Protein AF-A0A7J6P5V3-F1 (afdb_monomer_lite)

Sequence (294 aa):
WVYISGSGLFELHPIACLTYLDVNDGTLPSDLVMTPEEAAECFVALKAVMFDKRKPRSEKDQDIIHSLLDNLEPKIFFKFVRGCISKRQFRWYEKELRAALSTMLKDGVCDADDFNELVAILRNPSARGNPVEENKKWKKVTGEEDVLSTEASSNDEEEEASSSDEKNVDHLAPHLSELGREATYLRPARTVQLIRELEHLHLLPTLIFNFDRHDIMAMVKRCTQYLAKQQYAKYHGSEERDHRTKMENKRRMEVYKKKVEQVKVMEKMKANDEDFDQTVLDEMVPKPIPVEEE

Organism: Perkinsus olseni (NCBI:txid32597)

Structure (mmCIF, N/CA/C/O backbone):
data_AF-A0A7J6P5V3-F1
#
_entry.id   AF-A0A7J6P5V3-F1
#
loop_
_atom_site.group_PDB
_atom_site.id
_atom_site.type_symbol
_atom_site.label_atom_id
_atom_site.label_alt_id
_atom_site.label_comp_id
_atom_site.label_asym_id
_atom_site.label_entity_id
_atom_site.label_seq_id
_atom_site.pdbx_PDB_ins_code
_atom_site.Cartn_x
_atom_site.Cartn_y
_atom_site.Cartn_z
_atom_site.occupancy
_atom_site.B_iso_or_equiv
_atom_site.auth_seq_id
_atom_site.auth_comp_id
_atom_site.auth_asym_id
_atom_site.auth_atom_id
_atom_site.pdbx_PDB_model_num
ATOM 1 N N . TRP A 1 1 ? 5.226 1.235 0.555 1.00 45.59 1 TRP A N 1
ATOM 2 C CA . TRP A 1 1 ? 5.506 0.018 -0.251 1.00 45.59 1 TRP A CA 1
ATOM 3 C C . TRP A 1 1 ? 4.729 0.129 -1.554 1.00 45.59 1 TRP A C 1
ATOM 5 O O . TRP A 1 1 ? 3.831 0.956 -1.600 1.00 45.59 1 TRP A O 1
ATOM 15 N N . VAL A 1 2 ? 5.045 -0.622 -2.614 1.00 44.66 2 VAL A N 1
ATOM 16 C CA . VAL A 1 2 ? 4.337 -0.465 -3.902 1.00 44.66 2 VAL A CA 1
ATOM 17 C C . VAL A 1 2 ? 4.014 -1.824 -4.511 1.00 44.66 2 VAL A C 1
ATOM 19 O O . VAL A 1 2 ? 4.862 -2.716 -4.500 1.00 44.66 2 VAL A O 1
ATOM 22 N N . TYR A 1 3 ? 2.795 -1.985 -5.023 1.00 52.84 3 TYR A N 1
ATOM 23 C CA . TYR A 1 3 ? 2.338 -3.197 -5.698 1.00 52.84 3 TYR A CA 1
ATOM 24 C C . TYR A 1 3 ? 1.946 -2.895 -7.149 1.00 52.84 3 TYR A C 1
ATOM 26 O O . TYR A 1 3 ? 1.575 -1.773 -7.493 1.00 52.84 3 TYR A O 1
ATOM 34 N N . ILE A 1 4 ? 2.068 -3.901 -8.015 1.00 47.00 4 ILE A N 1
ATOM 35 C CA . ILE A 1 4 ? 1.762 -3.779 -9.442 1.00 47.00 4 ILE A CA 1
ATOM 36 C C . ILE A 1 4 ? 0.349 -4.309 -9.676 1.00 47.00 4 ILE A C 1
ATOM 38 O O . ILE A 1 4 ? 0.070 -5.472 -9.384 1.00 47.00 4 ILE A O 1
ATOM 42 N N . SER A 1 5 ? -0.522 -3.472 -10.241 1.00 42.25 5 SER A N 1
ATOM 43 C CA . SER A 1 5 ? -1.840 -3.881 -10.735 1.00 42.25 5 SER A CA 1
ATOM 44 C C . SER A 1 5 ? -2.006 -3.397 -12.172 1.00 42.25 5 SER A C 1
ATOM 46 O O . SER A 1 5 ? -2.035 -2.195 -12.438 1.00 42.25 5 SER A O 1
ATOM 48 N N . GLY A 1 6 ? -2.051 -4.333 -13.123 1.00 56.22 6 GLY A N 1
ATOM 49 C CA . GLY A 1 6 ? -2.037 -4.012 -14.552 1.00 56.22 6 GLY A CA 1
ATOM 50 C C . GLY A 1 6 ? -0.779 -3.236 -14.955 1.00 56.22 6 GLY A C 1
ATOM 51 O O . GLY A 1 6 ? 0.332 -3.756 -14.859 1.00 56.22 6 GLY A O 1
ATOM 52 N N . SER A 1 7 ? -0.961 -2.002 -15.427 1.00 38.09 7 SER A N 1
ATOM 53 C CA . SER A 1 7 ? 0.115 -1.081 -15.819 1.00 38.09 7 SER A CA 1
ATOM 54 C C . SER A 1 7 ? 0.463 -0.028 -14.759 1.00 38.09 7 SER A C 1
ATOM 56 O O . SER A 1 7 ? 1.335 0.796 -15.014 1.00 38.09 7 SER A O 1
ATOM 58 N N . GLY A 1 8 ? -0.222 -0.014 -13.610 1.00 42.59 8 GLY A N 1
ATOM 59 C CA . GLY A 1 8 ? -0.015 0.971 -12.548 1.00 42.59 8 GLY A CA 1
ATOM 60 C C . GLY A 1 8 ? 0.880 0.457 -11.421 1.00 42.59 8 GLY A C 1
ATOM 61 O O . GLY A 1 8 ? 0.741 -0.687 -10.973 1.00 42.59 8 GLY A O 1
ATOM 62 N N . LEU A 1 9 ? 1.772 1.329 -10.947 1.00 49.53 9 LEU A N 1
ATOM 63 C CA . LEU A 1 9 ? 2.451 1.199 -9.659 1.00 49.53 9 LEU A CA 1
ATOM 64 C C . LEU A 1 9 ? 1.556 1.867 -8.606 1.00 49.53 9 LEU A C 1
ATOM 66 O O . LEU A 1 9 ? 1.304 3.065 -8.702 1.00 49.53 9 LEU A O 1
ATOM 70 N N . PHE A 1 10 ? 1.062 1.111 -7.627 1.00 60.56 10 PHE A N 1
ATOM 71 C CA . PHE A 1 10 ? 0.144 1.623 -6.606 1.00 60.56 10 PHE A CA 1
ATOM 72 C C . PHE A 1 10 ? 0.722 1.476 -5.208 1.00 60.56 10 PHE A C 1
ATOM 74 O O . PHE A 1 10 ? 1.244 0.418 -4.849 1.00 60.56 10 PHE A O 1
ATOM 81 N N . GLU A 1 11 ? 0.610 2.528 -4.400 1.00 64.62 11 GLU A N 1
ATOM 82 C CA . GLU A 1 11 ? 1.084 2.505 -3.022 1.00 64.62 11 GLU A CA 1
ATOM 83 C C . GLU A 1 11 ? 0.304 1.470 -2.203 1.00 64.62 11 GLU A C 1
ATOM 85 O O . GLU A 1 11 ? -0.922 1.523 -2.049 1.00 64.62 11 GLU A O 1
ATOM 90 N N . LEU A 1 12 ? 1.055 0.477 -1.726 1.00 72.19 12 LEU A N 1
ATOM 91 C CA . LEU A 1 12 ? 0.571 -0.633 -0.930 1.00 72.19 12 LEU A CA 1
ATOM 92 C C . LEU A 1 12 ? 0.531 -0.195 0.532 1.00 72.19 12 LEU A C 1
ATOM 94 O O . LEU A 1 12 ? 1.576 -0.096 1.182 1.00 72.19 12 LEU A O 1
ATOM 98 N N . HIS A 1 13 ? -0.685 0.035 1.019 1.00 83.94 13 HIS A N 1
ATOM 99 C CA . HIS A 1 13 ? -0.962 0.359 2.410 1.00 83.94 13 HIS A CA 1
ATOM 100 C C . HIS A 1 13 ? -0.428 -0.752 3.348 1.00 83.94 13 HIS A C 1
ATOM 102 O O . HIS A 1 13 ? -0.702 -1.925 3.079 1.00 83.94 13 HIS A O 1
ATOM 108 N N . PRO A 1 14 ? 0.262 -0.449 4.468 1.00 86.75 14 PRO A N 1
ATOM 109 C CA . PRO A 1 14 ? 0.922 -1.457 5.308 1.00 86.75 14 PRO A CA 1
ATOM 110 C C . PRO A 1 14 ? 0.008 -2.592 5.797 1.00 86.75 14 PRO A C 1
ATOM 112 O O . PRO A 1 14 ? 0.399 -3.756 5.782 1.00 86.75 14 PRO A O 1
ATOM 115 N N . ILE A 1 15 ? -1.240 -2.279 6.165 1.00 87.69 15 ILE A N 1
ATOM 116 C CA . ILE A 1 15 ? -2.238 -3.283 6.593 1.00 87.69 15 ILE A CA 1
ATOM 117 C C . ILE A 1 15 ? -2.643 -4.226 5.447 1.00 87.69 15 ILE A C 1
ATOM 119 O O . ILE A 1 15 ? -2.933 -5.394 5.687 1.00 87.69 15 ILE A O 1
ATOM 123 N N . ALA A 1 16 ? -2.598 -3.774 4.189 1.00 86.31 16 ALA A N 1
ATOM 124 C CA . ALA A 1 16 ? -2.960 -4.595 3.033 1.00 86.31 16 ALA A CA 1
ATOM 125 C C . ALA A 1 16 ? -1.937 -5.704 2.708 1.00 86.31 16 ALA A C 1
ATOM 127 O O . ALA A 1 16 ? -2.193 -6.527 1.820 1.00 86.31 16 ALA A O 1
ATOM 128 N N . CYS A 1 17 ? -0.798 -5.725 3.408 1.00 85.00 17 CYS A N 1
ATOM 129 C CA . CYS A 1 17 ? 0.198 -6.797 3.384 1.00 85.00 17 CYS A CA 1
ATOM 130 C C . CYS A 1 17 ? -0.160 -7.986 4.295 1.00 85.00 17 CYS A C 1
ATOM 132 O O . CYS A 1 17 ? 0.437 -9.048 4.144 1.00 85.00 17 CYS A O 1
ATOM 134 N N . LEU A 1 18 ? -1.081 -7.805 5.246 1.00 87.44 18 LEU A N 1
ATOM 135 C CA . LEU A 1 18 ? -1.421 -8.794 6.272 1.00 87.44 18 LEU A CA 1
ATOM 136 C C . LEU A 1 18 ? -2.548 -9.719 5.790 1.00 87.44 18 LEU A C 1
ATOM 138 O O . LEU A 1 18 ? -3.397 -9.305 4.995 1.00 87.44 18 LEU A O 1
ATOM 142 N N . THR A 1 19 ? -2.591 -10.957 6.287 1.00 87.75 19 THR A N 1
ATOM 143 C CA . THR A 1 19 ? -3.743 -11.855 6.107 1.00 87.75 19 THR A CA 1
ATOM 144 C C . THR A 1 19 ? -4.477 -12.040 7.431 1.00 87.75 19 THR A C 1
ATOM 146 O O . THR A 1 19 ? -3.872 -11.937 8.494 1.00 87.75 19 THR A O 1
ATOM 149 N N . TYR A 1 20 ? -5.779 -12.342 7.385 1.00 88.88 20 TYR A N 1
ATOM 150 C CA . TYR A 1 20 ? -6.579 -12.547 8.601 1.00 88.88 20 TYR A CA 1
ATOM 151 C C . TYR A 1 20 ? -5.999 -13.636 9.522 1.00 88.88 20 TYR A C 1
ATOM 153 O O . TYR A 1 20 ? -6.037 -13.501 10.740 1.00 88.88 20 TYR A O 1
ATOM 161 N N . LEU A 1 21 ? -5.410 -14.692 8.948 1.00 86.50 21 LEU A N 1
ATOM 162 C CA . LEU A 1 21 ? -4.795 -15.786 9.709 1.00 86.50 21 LEU A CA 1
ATOM 163 C C . LEU A 1 21 ? -3.569 -15.346 10.521 1.00 86.50 21 LEU A C 1
ATOM 165 O O . LEU A 1 21 ? -3.260 -15.995 11.515 1.00 86.50 21 LEU A O 1
ATOM 169 N N . ASP A 1 22 ? -2.897 -14.266 10.115 1.00 83.69 22 ASP A N 1
ATOM 170 C CA . ASP A 1 22 ? -1.707 -13.742 10.794 1.00 83.69 22 ASP A CA 1
ATOM 171 C C . ASP A 1 22 ? -2.053 -12.774 11.941 1.00 83.69 22 ASP A C 1
ATOM 173 O O . ASP A 1 22 ? -1.162 -12.406 12.700 1.00 83.69 22 ASP A O 1
ATOM 177 N N . VAL A 1 23 ? -3.312 -12.315 12.034 1.00 87.94 23 VAL A N 1
ATOM 178 C CA . VAL A 1 23 ? -3.733 -11.221 12.938 1.00 87.94 23 VAL A CA 1
ATOM 179 C C . VAL A 1 23 ? -4.991 -11.520 13.764 1.00 87.94 23 VAL A C 1
ATOM 181 O O . VAL A 1 23 ? -5.411 -10.685 14.567 1.00 87.94 23 VAL A O 1
ATOM 184 N N . ASN A 1 24 ? -5.625 -12.684 13.582 1.00 87.00 24 ASN A N 1
ATOM 185 C CA . ASN A 1 24 ? -6.877 -13.047 14.263 1.00 87.00 24 ASN A CA 1
ATOM 186 C C . ASN A 1 24 ? -6.740 -13.228 15.787 1.00 87.00 24 ASN A C 1
ATOM 188 O O . ASN A 1 24 ? -7.732 -13.137 16.504 1.00 87.00 24 ASN A O 1
ATOM 192 N N . ASP A 1 25 ? -5.526 -13.427 16.302 1.00 86.25 25 ASP A N 1
ATOM 193 C CA . ASP A 1 25 ? -5.231 -13.428 17.739 1.00 86.25 25 ASP A CA 1
ATOM 194 C C . ASP A 1 25 ? -5.123 -12.005 18.336 1.00 86.25 25 ASP A C 1
ATOM 196 O O . ASP A 1 25 ? -4.923 -11.828 19.544 1.00 86.25 25 ASP A O 1
ATOM 200 N N . GLY A 1 26 ? -5.277 -10.983 17.487 1.00 81.44 26 GLY A N 1
ATOM 201 C CA . GLY A 1 26 ? -5.124 -9.569 17.805 1.00 81.44 26 GLY A CA 1
ATOM 202 C C . GLY A 1 26 ? -3.680 -9.075 17.766 1.00 81.44 26 GLY A C 1
ATOM 203 O O . GLY A 1 26 ? -3.445 -7.900 18.062 1.00 81.44 26 GLY A O 1
ATOM 204 N N . THR A 1 27 ? -2.694 -9.910 17.429 1.00 85.88 27 THR A N 1
ATOM 205 C CA . THR A 1 27 ? -1.301 -9.468 17.331 1.00 85.88 27 THR A CA 1
ATOM 206 C C . THR A 1 27 ? -1.046 -8.798 15.981 1.00 85.88 27 THR A C 1
ATOM 208 O O . THR A 1 27 ? -1.135 -9.395 14.915 1.00 85.88 27 THR A O 1
ATOM 211 N N . LEU A 1 28 ? -0.740 -7.499 16.021 1.00 87.25 28 LEU A N 1
ATOM 212 C CA . LEU A 1 28 ? -0.254 -6.760 14.856 1.00 87.25 28 LEU A CA 1
ATOM 213 C C . LEU A 1 28 ? 1.280 -6.683 14.910 1.00 87.25 28 LEU A C 1
ATOM 215 O O . LEU A 1 28 ? 1.830 -6.529 16.009 1.00 87.25 28 LEU A O 1
ATOM 219 N N . PRO A 1 29 ? 1.989 -6.737 13.764 1.00 85.06 29 PRO A N 1
ATOM 220 C CA . PRO A 1 29 ? 3.446 -6.650 13.745 1.00 85.06 29 PRO A CA 1
ATOM 221 C C . PRO A 1 29 ? 3.960 -5.374 14.426 1.00 85.06 29 PRO A C 1
ATOM 223 O O . PRO A 1 29 ? 3.418 -4.280 14.246 1.00 85.06 29 PRO A O 1
ATOM 226 N N . SER A 1 30 ? 5.012 -5.496 15.236 1.00 79.56 30 SER A N 1
ATOM 227 C CA . SER A 1 30 ? 5.546 -4.372 16.022 1.00 79.56 30 SER A CA 1
ATOM 228 C C . SER A 1 30 ? 6.209 -3.295 15.155 1.00 79.56 30 SER A C 1
ATOM 230 O O . SER A 1 30 ? 6.241 -2.123 15.539 1.00 79.56 30 SER A O 1
ATOM 232 N N . ASP A 1 31 ? 6.679 -3.693 13.975 1.00 81.31 31 ASP A N 1
ATOM 233 C CA . ASP A 1 31 ? 7.229 -2.891 12.886 1.00 81.31 31 ASP A CA 1
ATOM 234 C C . ASP A 1 31 ? 6.162 -2.341 11.919 1.00 81.31 31 ASP A C 1
ATOM 236 O O . ASP A 1 31 ? 6.503 -1.561 11.027 1.00 81.31 31 ASP A O 1
ATOM 240 N N . LEU A 1 32 ? 4.875 -2.665 12.118 1.00 85.75 32 LEU A N 1
ATOM 241 C CA . LEU A 1 32 ? 3.766 -2.050 11.386 1.00 85.75 32 LEU A CA 1
ATOM 242 C C . LEU A 1 32 ? 3.666 -0.564 11.755 1.00 85.75 32 LEU A C 1
ATOM 244 O O . LEU A 1 32 ? 3.080 -0.196 12.778 1.00 85.75 32 LEU A O 1
ATOM 248 N N . VAL A 1 33 ? 4.248 0.275 10.903 1.00 85.62 33 VAL A N 1
ATOM 249 C CA . VAL A 1 33 ? 4.286 1.732 11.025 1.00 85.62 33 VAL A CA 1
ATOM 250 C C . VAL A 1 33 ? 3.597 2.349 9.813 1.00 85.62 33 VAL A C 1
ATOM 252 O O . VAL A 1 33 ? 3.873 1.957 8.683 1.00 85.62 33 VAL A O 1
ATOM 255 N N . MET A 1 34 ? 2.735 3.330 10.063 1.00 87.44 34 MET A N 1
ATOM 256 C CA . MET A 1 34 ? 1.967 4.064 9.060 1.00 87.44 34 MET A CA 1
ATOM 257 C C . MET A 1 34 ? 2.411 5.534 8.976 1.00 87.44 34 MET A C 1
ATOM 259 O O . MET A 1 34 ? 2.953 6.113 9.933 1.00 87.44 34 MET A O 1
ATOM 263 N N . THR A 1 35 ? 2.178 6.152 7.821 1.00 85.50 35 THR A N 1
ATOM 264 C CA . THR A 1 35 ? 2.176 7.609 7.627 1.00 85.50 35 THR A CA 1
ATOM 265 C C . THR A 1 35 ? 0.854 8.224 8.126 1.00 85.50 35 THR A C 1
ATOM 267 O O . THR A 1 35 ? -0.105 7.495 8.391 1.00 85.50 35 THR A O 1
ATOM 270 N N . PRO A 1 36 ? 0.759 9.560 8.285 1.00 82.25 36 PRO A N 1
ATOM 271 C CA . PRO A 1 36 ? -0.504 10.214 8.641 1.00 82.25 36 PRO A CA 1
ATOM 272 C C . PRO A 1 36 ? -1.633 9.991 7.629 1.00 82.25 36 PRO A C 1
ATOM 274 O O . PRO A 1 36 ? -2.792 9.936 8.029 1.00 82.25 36 PRO A O 1
ATOM 277 N N . GLU A 1 37 ? -1.289 9.846 6.349 1.00 81.56 37 GLU A N 1
ATOM 278 C CA . GLU A 1 37 ? -2.233 9.568 5.266 1.00 81.56 37 GLU A CA 1
ATOM 279 C C . GLU A 1 37 ? -2.730 8.122 5.336 1.00 81.56 37 GLU A C 1
ATOM 281 O O . GLU A 1 37 ? -3.930 7.906 5.470 1.00 81.56 37 GLU A O 1
ATOM 286 N N . GLU A 1 38 ? -1.820 7.145 5.415 1.00 86.12 38 GLU A N 1
ATOM 287 C CA . GLU A 1 38 ? -2.152 5.725 5.622 1.00 86.12 38 GLU A CA 1
ATOM 288 C C . GLU A 1 38 ? -3.019 5.523 6.883 1.00 86.12 38 GLU A C 1
ATOM 290 O O . GLU A 1 38 ? -4.051 4.862 6.849 1.00 86.12 38 GLU A O 1
ATOM 295 N N . ALA A 1 39 ? -2.681 6.160 8.008 1.00 88.00 39 ALA A N 1
ATOM 296 C CA . ALA A 1 39 ? -3.491 6.062 9.224 1.00 88.00 39 ALA A CA 1
ATOM 297 C C . ALA A 1 39 ? -4.913 6.640 9.056 1.00 88.00 39 ALA A C 1
ATOM 299 O O . ALA A 1 39 ? -5.860 6.120 9.652 1.00 88.00 39 ALA A O 1
ATOM 300 N N . ALA A 1 40 ? -5.082 7.692 8.248 1.00 84.12 40 ALA A N 1
ATOM 301 C CA . ALA A 1 40 ? -6.394 8.244 7.920 1.00 84.12 40 ALA A CA 1
ATOM 302 C C . ALA A 1 40 ? -7.174 7.329 6.957 1.00 84.12 40 ALA A C 1
ATOM 304 O O . ALA A 1 40 ? -8.342 7.043 7.226 1.00 84.12 40 ALA A O 1
ATOM 305 N N . GLU A 1 41 ? -6.532 6.809 5.903 1.00 85.12 41 GLU A N 1
ATOM 306 C CA . GLU A 1 41 ? -7.113 5.806 4.995 1.00 85.12 41 GLU A CA 1
ATOM 307 C C . GLU A 1 41 ? -7.589 4.570 5.776 1.00 85.12 41 GLU A C 1
ATOM 309 O O . GLU A 1 41 ? -8.732 4.137 5.624 1.00 85.12 41 GLU A O 1
ATOM 314 N N . CYS A 1 42 ? -6.745 4.046 6.673 1.00 89.75 42 CYS A N 1
ATOM 315 C CA . CYS A 1 42 ? -7.066 2.952 7.585 1.00 89.75 42 CYS A CA 1
ATOM 316 C C . CYS A 1 42 ? -8.314 3.249 8.420 1.00 89.75 42 CYS A C 1
ATOM 318 O O . CYS A 1 42 ? -9.218 2.418 8.473 1.00 89.75 42 CYS A O 1
ATOM 320 N N . PHE A 1 43 ? -8.386 4.414 9.073 1.00 91.00 43 PHE A N 1
ATOM 321 C CA . PHE A 1 43 ? -9.545 4.772 9.892 1.00 91.00 43 PHE A CA 1
ATOM 322 C C . PHE A 1 43 ? -10.832 4.874 9.059 1.00 91.00 43 PHE A C 1
ATOM 324 O O . PHE A 1 43 ? -11.864 4.342 9.467 1.00 91.00 43 PHE A O 1
ATOM 331 N N . VAL A 1 44 ? -10.780 5.509 7.883 1.00 88.38 44 VAL A N 1
ATOM 332 C CA . VAL A 1 44 ? -11.944 5.657 6.993 1.00 88.38 44 VAL A CA 1
ATOM 333 C C . VAL A 1 44 ? -12.422 4.300 6.473 1.00 88.38 44 VAL A C 1
ATOM 335 O O . VAL A 1 44 ? -13.616 4.011 6.550 1.00 88.38 44 VAL A O 1
ATOM 338 N N . ALA A 1 45 ? -11.510 3.442 6.009 1.00 88.81 45 ALA A N 1
ATOM 339 C CA . ALA A 1 45 ? -11.849 2.105 5.526 1.00 88.81 45 ALA A CA 1
ATOM 340 C C . ALA A 1 45 ? -12.406 1.213 6.652 1.00 88.81 45 ALA A C 1
ATOM 342 O O . ALA A 1 45 ? -13.428 0.555 6.472 1.00 88.81 45 ALA A O 1
ATOM 343 N N . LEU A 1 46 ? -11.801 1.253 7.843 1.00 90.38 46 LEU A N 1
ATOM 344 C CA . LEU A 1 46 ? -12.265 0.511 9.018 1.00 90.38 46 LEU A CA 1
ATOM 345 C C . LEU A 1 46 ? -13.658 0.976 9.466 1.00 90.38 46 LEU A C 1
ATOM 347 O O . LEU A 1 46 ? -14.528 0.148 9.728 1.00 90.38 46 LEU A O 1
ATOM 351 N N . LYS A 1 47 ? -13.909 2.292 9.469 1.00 90.06 47 LYS A N 1
ATOM 352 C CA . LYS A 1 47 ? -15.233 2.874 9.733 1.00 90.06 47 LYS A CA 1
ATOM 353 C C . LYS A 1 47 ? -16.265 2.427 8.689 1.00 90.06 47 LYS A C 1
ATOM 355 O O . LYS A 1 47 ? -17.392 2.114 9.058 1.00 90.06 47 LYS A O 1
ATOM 360 N N . ALA A 1 48 ? -15.891 2.360 7.410 1.00 87.50 48 ALA A N 1
ATOM 361 C CA . ALA A 1 48 ? -16.786 1.929 6.336 1.00 87.50 48 ALA A CA 1
ATOM 362 C C . ALA A 1 48 ? -17.236 0.463 6.481 1.00 87.50 48 ALA A C 1
ATOM 364 O O . ALA A 1 48 ? -18.425 0.191 6.340 1.00 87.50 48 ALA A O 1
ATOM 365 N N . VAL A 1 49 ? -16.321 -0.458 6.813 1.00 89.69 49 VAL A N 1
ATOM 366 C CA . VAL A 1 49 ? -16.637 -1.892 6.988 1.00 89.69 49 VAL A CA 1
ATOM 367 C C . VAL A 1 49 ? -17.379 -2.162 8.302 1.00 89.69 49 VAL A C 1
ATOM 369 O O . VAL A 1 49 ? -18.368 -2.897 8.335 1.00 89.69 49 VAL A O 1
ATOM 372 N N . MET A 1 50 ? -16.936 -1.557 9.409 1.00 89.06 50 MET A N 1
ATOM 373 C CA . MET A 1 50 ? -17.535 -1.815 10.724 1.00 89.06 50 MET A CA 1
ATOM 374 C C . MET A 1 50 ? -18.971 -1.279 10.826 1.00 89.06 50 MET A C 1
ATOM 376 O O . MET A 1 50 ? -19.822 -1.945 11.416 1.00 89.06 50 MET A O 1
ATOM 380 N N . PHE A 1 51 ? -19.268 -0.134 10.198 1.00 87.00 51 PHE A N 1
ATOM 381 C CA . PHE A 1 51 ? -20.609 0.462 10.162 1.00 87.00 51 PHE A CA 1
ATOM 382 C C . PHE A 1 51 ? -21.410 0.154 8.877 1.00 87.00 51 PHE A C 1
ATOM 384 O O . PHE A 1 51 ? -22.399 0.847 8.603 1.00 87.00 51 PHE A O 1
ATOM 391 N N . ASP A 1 52 ? -21.039 -0.863 8.083 1.00 84.81 52 ASP A N 1
ATOM 392 C CA . ASP A 1 52 ? -21.858 -1.250 6.927 1.00 84.81 52 ASP A CA 1
ATOM 393 C C . ASP A 1 52 ? -23.215 -1.815 7.377 1.00 84.81 52 ASP A C 1
ATOM 395 O O . ASP A 1 52 ? -23.333 -2.900 7.948 1.00 84.81 52 ASP A O 1
ATOM 399 N N . LYS A 1 53 ? -24.277 -1.086 7.030 1.00 75.19 53 LYS A N 1
ATOM 400 C CA . LYS A 1 53 ? -25.675 -1.428 7.317 1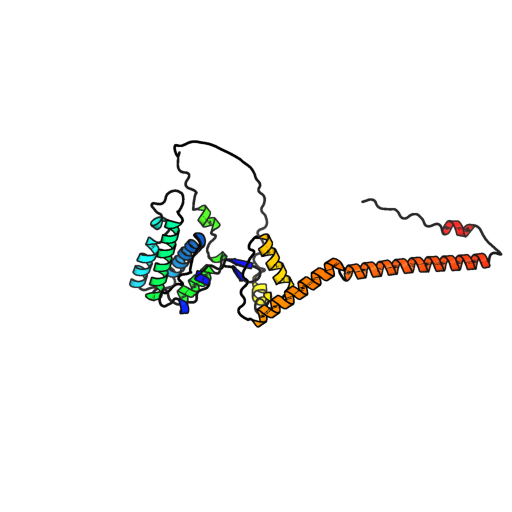.00 75.19 53 LYS A CA 1
ATOM 401 C C . LYS A 1 53 ? -26.142 -2.725 6.649 1.00 75.19 53 LYS A C 1
ATOM 403 O O . LYS A 1 53 ? -27.231 -3.197 6.968 1.00 75.19 53 LYS A O 1
ATOM 408 N N . ARG A 1 54 ? -25.373 -3.284 5.707 1.00 77.56 54 ARG A N 1
ATOM 409 C CA . ARG A 1 54 ? -25.667 -4.575 5.059 1.00 77.56 54 ARG A CA 1
ATOM 410 C C . ARG A 1 54 ? -25.303 -5.777 5.932 1.00 77.56 54 ARG A C 1
ATOM 412 O O . ARG A 1 54 ? -25.883 -6.841 5.727 1.00 77.56 54 ARG A O 1
ATOM 419 N N . LYS A 1 55 ? -24.389 -5.614 6.896 1.00 79.06 55 LYS A N 1
ATOM 420 C CA . LYS A 1 55 ? -23.951 -6.654 7.838 1.00 79.06 55 LYS A CA 1
ATOM 421 C C . LYS A 1 55 ? -24.592 -6.404 9.216 1.00 79.06 55 LYS A C 1
ATOM 423 O O . LYS A 1 55 ? -24.100 -5.568 9.972 1.00 79.06 55 LYS A O 1
ATOM 428 N N . PRO A 1 56 ? -25.709 -7.072 9.571 1.00 76.00 56 PRO A N 1
ATOM 429 C CA . PRO A 1 56 ? -26.344 -6.880 10.874 1.00 76.00 56 PRO A CA 1
ATOM 430 C C . PRO A 1 56 ? -25.484 -7.487 11.995 1.00 76.00 56 PRO A C 1
ATOM 432 O O . PRO A 1 56 ? -25.461 -8.702 12.178 1.00 76.00 56 PRO A O 1
ATOM 435 N N . ARG A 1 57 ? -24.790 -6.630 12.752 1.00 83.69 57 ARG A N 1
ATOM 436 C CA . ARG A 1 57 ? -23.986 -7.005 13.932 1.00 83.69 57 ARG A CA 1
ATOM 437 C C . ARG A 1 57 ? -24.837 -7.068 15.205 1.00 83.69 57 ARG A C 1
ATOM 439 O O . ARG A 1 57 ? -25.876 -6.405 15.276 1.00 83.69 57 ARG A O 1
ATOM 446 N N . SER A 1 58 ? -24.389 -7.809 16.223 1.00 86.12 58 SER A N 1
ATOM 447 C CA . SER A 1 58 ? -25.045 -7.838 17.539 1.00 86.12 58 SER A CA 1
ATOM 448 C C . SER A 1 58 ? -25.010 -6.459 18.204 1.00 86.12 58 SER A C 1
ATOM 450 O O . SER A 1 58 ? -24.081 -5.688 17.982 1.00 86.12 58 SER A O 1
ATOM 452 N N . GLU A 1 59 ? -25.977 -6.164 19.074 1.00 86.94 59 GLU A N 1
ATOM 453 C CA . GLU A 1 59 ? -26.010 -4.927 19.878 1.00 86.94 59 GLU A CA 1
ATOM 454 C C . GLU A 1 59 ? -24.703 -4.746 20.676 1.00 86.94 59 GLU A C 1
ATOM 456 O O . GLU A 1 59 ? -24.101 -3.677 20.663 1.00 86.94 59 GLU A O 1
ATOM 461 N N . LYS A 1 60 ? -24.174 -5.843 21.239 1.00 87.44 60 LYS A N 1
ATOM 462 C CA . LYS A 1 60 ? -22.881 -5.862 21.947 1.00 87.44 60 LYS A CA 1
ATOM 463 C C . LYS A 1 60 ? -21.690 -5.512 21.053 1.00 87.44 60 LYS A C 1
ATOM 465 O O . LYS A 1 60 ? -20.760 -4.855 21.507 1.00 87.44 60 LYS A O 1
ATOM 470 N N . ASP A 1 61 ? -21.708 -5.963 19.803 1.00 87.62 61 ASP A N 1
ATOM 471 C CA . ASP A 1 61 ? -20.619 -5.718 18.856 1.00 87.62 61 ASP A CA 1
ATOM 472 C C . ASP A 1 61 ? -20.653 -4.252 18.406 1.00 87.62 61 ASP A C 1
ATOM 474 O O . ASP A 1 61 ? -19.611 -3.613 18.282 1.00 87.62 61 ASP A O 1
ATOM 478 N N . GLN A 1 62 ? -21.858 -3.695 18.224 1.00 87.69 62 GLN A N 1
ATOM 479 C CA . GLN A 1 62 ? -22.069 -2.278 17.923 1.00 87.69 62 GLN A CA 1
ATOM 480 C C . GLN A 1 62 ? -21.573 -1.383 19.068 1.00 87.69 62 GLN A C 1
ATOM 482 O O . GLN A 1 62 ? -20.855 -0.421 18.798 1.00 87.69 62 GLN A O 1
ATOM 487 N N . ASP A 1 63 ? -21.868 -1.727 20.328 1.00 88.69 63 ASP A N 1
ATOM 488 C CA . ASP A 1 63 ? -21.342 -1.019 21.505 1.00 88.69 63 ASP A CA 1
ATOM 489 C C . ASP A 1 63 ? -19.802 -1.016 21.533 1.00 88.69 63 ASP A C 1
ATOM 491 O O . ASP A 1 63 ? -19.181 0.028 21.760 1.00 88.69 63 ASP A O 1
ATOM 495 N N . ILE A 1 64 ? -19.168 -2.164 21.252 1.00 88.88 64 ILE A N 1
ATOM 496 C CA . ILE A 1 64 ? -17.702 -2.280 21.175 1.00 88.88 64 ILE A CA 1
ATOM 497 C C . ILE A 1 64 ? -17.156 -1.390 20.049 1.00 88.88 64 ILE A C 1
ATOM 499 O O . ILE A 1 64 ? -16.271 -0.569 20.303 1.00 88.88 64 ILE A O 1
ATOM 503 N N . ILE A 1 65 ? -17.709 -1.492 18.836 1.00 90.12 65 ILE A N 1
ATOM 504 C CA . ILE A 1 65 ? -17.294 -0.701 17.665 1.00 90.12 65 ILE A CA 1
ATOM 505 C C . ILE A 1 65 ? -17.402 0.800 17.948 1.00 90.12 65 ILE A C 1
ATOM 507 O O . ILE A 1 65 ? -16.435 1.528 17.716 1.00 90.12 65 ILE A O 1
ATOM 511 N N . HIS A 1 66 ? -18.531 1.266 18.489 1.00 90.06 66 HIS A N 1
ATOM 512 C CA . HIS A 1 66 ? -18.724 2.669 18.864 1.00 90.06 66 HIS A CA 1
ATOM 513 C C . HIS A 1 66 ? -17.707 3.117 19.921 1.00 90.06 66 HIS A C 1
ATOM 515 O O . HIS A 1 66 ? -17.042 4.140 19.745 1.00 90.06 66 HIS A O 1
ATOM 521 N N . SER A 1 67 ? -17.511 2.325 20.983 1.00 90.38 67 SER A N 1
ATOM 522 C CA . SER A 1 67 ? -16.573 2.662 22.064 1.00 90.38 67 SER A CA 1
ATOM 523 C C . SER A 1 67 ? -15.124 2.838 21.584 1.00 90.38 67 SER A C 1
ATOM 525 O O . SER A 1 67 ? -14.393 3.680 22.116 1.00 90.38 67 SER A O 1
ATOM 527 N N . LEU A 1 68 ? -14.721 2.086 20.554 1.00 90.38 68 LEU A N 1
ATOM 528 C CA . LEU A 1 68 ? -13.381 2.124 19.974 1.00 90.38 68 LEU A CA 1
ATOM 529 C C . LEU A 1 68 ? -13.247 3.200 18.885 1.00 90.38 68 LEU A C 1
ATOM 531 O O . LEU A 1 68 ? -12.324 4.013 18.939 1.00 90.38 68 LEU A O 1
ATOM 535 N N . LEU A 1 69 ? -14.149 3.227 17.897 1.00 90.94 69 LEU A N 1
ATOM 536 C CA . LEU A 1 69 ? -13.998 4.067 16.704 1.00 90.94 69 LEU A CA 1
ATOM 537 C C . LEU A 1 69 ? -14.445 5.519 16.893 1.00 90.94 69 LEU A C 1
ATOM 539 O O . LEU A 1 69 ? -13.829 6.402 16.294 1.00 90.94 69 LEU A O 1
ATOM 543 N N . ASP A 1 70 ? -15.449 5.810 17.725 1.00 89.19 70 ASP A N 1
ATOM 544 C CA . ASP A 1 70 ? -15.931 7.193 17.879 1.00 89.19 70 ASP A CA 1
ATOM 545 C C . ASP A 1 70 ? -14.876 8.075 18.567 1.00 89.19 70 ASP A C 1
ATOM 547 O O . ASP A 1 70 ? -14.640 9.216 18.166 1.00 89.19 70 ASP A O 1
ATOM 551 N N . ASN A 1 71 ? -14.150 7.516 19.539 1.00 87.31 71 ASN A N 1
ATOM 552 C CA . ASN A 1 71 ? -13.021 8.183 20.195 1.00 87.31 71 ASN A CA 1
ATOM 553 C C . ASN A 1 71 ? -11.812 8.386 19.258 1.00 87.31 71 ASN A C 1
ATOM 555 O O . ASN A 1 71 ? -11.012 9.297 19.476 1.00 87.31 71 ASN A O 1
ATOM 559 N N . LEU A 1 72 ? -11.691 7.562 18.211 1.00 90.06 72 LEU A N 1
ATOM 560 C CA . LEU A 1 72 ? -10.641 7.629 17.190 1.00 90.06 72 LEU A CA 1
ATOM 561 C C . LEU A 1 72 ? -10.989 8.536 16.000 1.00 90.06 72 LEU A C 1
ATOM 563 O O . LEU A 1 72 ? -10.165 8.687 15.094 1.00 90.06 72 LEU A O 1
ATOM 567 N N . GLU A 1 73 ? -12.159 9.181 15.977 1.00 86.75 73 GLU A N 1
ATOM 568 C CA . GLU A 1 73 ? -12.448 10.153 14.925 1.00 86.75 73 GLU A CA 1
ATOM 569 C C . GLU A 1 73 ? -11.484 11.353 15.041 1.00 86.75 73 GLU A C 1
ATOM 571 O O . GLU A 1 73 ? -11.447 11.998 16.094 1.00 86.75 73 GLU A O 1
ATOM 576 N N . PRO A 1 74 ? -10.718 11.720 13.988 1.00 84.25 74 PRO A N 1
ATOM 577 C CA . PRO A 1 74 ? -9.663 12.734 14.096 1.00 84.25 74 PRO A CA 1
ATOM 578 C C . PRO A 1 74 ? -10.121 14.086 14.666 1.00 84.25 74 PRO A C 1
ATOM 580 O O . PRO A 1 74 ? -9.367 14.747 15.378 1.00 84.25 74 PRO A O 1
ATOM 583 N N . LYS A 1 75 ? -11.376 14.484 14.416 1.00 81.50 75 LYS A N 1
ATOM 584 C CA . LYS A 1 75 ? -11.986 15.712 14.965 1.00 81.50 75 LYS A CA 1
ATOM 585 C C . LYS A 1 75 ? -12.136 15.683 16.490 1.00 81.50 75 LYS A C 1
ATOM 587 O O . LYS A 1 75 ? -12.091 16.733 17.128 1.00 81.50 75 LYS A O 1
ATOM 592 N N . ILE A 1 76 ? -12.343 14.497 17.058 1.00 85.62 76 ILE A N 1
ATOM 593 C CA . ILE A 1 76 ? -12.501 14.257 18.493 1.00 85.62 76 ILE A CA 1
ATOM 594 C C . ILE A 1 76 ? -11.119 14.028 19.112 1.00 85.62 76 ILE A C 1
ATOM 596 O O . ILE A 1 76 ? -10.747 14.733 20.051 1.00 85.62 76 ILE A O 1
ATOM 600 N N . PHE A 1 77 ? -10.320 13.134 18.523 1.00 86.12 77 PHE A N 1
ATOM 601 C CA . PHE A 1 77 ? -8.986 12.777 19.010 1.00 86.12 77 PHE A CA 1
ATOM 602 C C . PHE A 1 77 ? -8.023 13.977 19.047 1.00 86.12 77 PHE A C 1
ATOM 604 O O . PHE A 1 77 ? -7.322 14.198 20.035 1.00 86.12 77 PHE A O 1
ATOM 611 N N . PHE A 1 78 ? -8.020 14.811 18.000 1.00 85.38 78 PHE A N 1
ATOM 612 C CA . PHE A 1 78 ? -7.162 15.997 17.904 1.00 85.38 78 PHE A CA 1
ATOM 613 C C . PHE A 1 78 ? -7.865 17.305 18.309 1.00 85.38 78 PHE A C 1
ATOM 615 O O . PHE A 1 78 ? -7.343 18.381 18.031 1.00 85.38 78 PHE A O 1
ATOM 622 N N . LYS A 1 79 ? -9.006 17.253 19.015 1.00 81.12 79 LYS A N 1
ATOM 623 C CA . LYS A 1 79 ? -9.828 18.428 19.394 1.00 81.12 79 LYS A CA 1
ATOM 624 C C . LYS A 1 79 ? -9.056 19.585 20.051 1.00 81.12 79 LYS A C 1
ATOM 626 O O . LYS A 1 79 ? -9.439 20.744 19.907 1.00 81.12 79 LYS A O 1
ATOM 631 N N . PHE A 1 80 ? -7.995 19.279 20.798 1.00 77.12 80 PHE A N 1
ATOM 632 C CA . PHE A 1 80 ? -7.166 20.265 21.507 1.00 77.12 80 PHE A CA 1
ATOM 633 C C . PHE A 1 80 ? -5.894 20.675 20.745 1.00 77.12 80 PHE A C 1
ATOM 635 O O . PHE A 1 80 ? -5.119 21.493 21.239 1.00 77.12 80 PHE A O 1
ATOM 642 N N . VAL A 1 81 ? -5.666 20.126 19.550 1.00 73.62 81 VAL A N 1
ATOM 643 C CA . VAL A 1 81 ? -4.540 20.477 18.680 1.00 73.62 81 VAL A CA 1
ATOM 644 C C . VAL A 1 81 ? -4.946 21.655 17.798 1.00 73.62 81 VAL A C 1
ATOM 646 O O . VAL A 1 81 ? -5.969 21.612 17.119 1.00 73.62 81 VAL A O 1
ATOM 649 N N . ARG A 1 82 ? -4.144 22.723 17.802 1.00 59.00 82 ARG A N 1
ATOM 650 C CA . ARG A 1 82 ? -4.349 23.907 16.956 1.00 59.00 82 ARG A CA 1
ATOM 651 C C . ARG A 1 82 ? -3.249 23.981 15.899 1.00 59.00 82 ARG A C 1
ATOM 653 O O . ARG A 1 82 ? -2.083 23.769 16.214 1.00 59.00 82 ARG A O 1
ATOM 660 N N . GLY A 1 83 ? -3.620 24.290 14.658 1.00 65.50 83 GLY A N 1
ATOM 661 C CA . GLY A 1 83 ? -2.683 24.395 13.538 1.00 65.50 83 GLY A CA 1
ATOM 662 C C . GLY A 1 83 ? -2.259 23.033 12.985 1.00 65.50 83 GLY A C 1
ATOM 663 O O . GLY A 1 83 ? -2.872 22.542 12.040 1.00 65.50 83 GLY A O 1
ATOM 664 N N . CYS A 1 84 ? -1.209 22.431 13.548 1.00 68.62 84 CYS A N 1
ATOM 665 C CA . CYS A 1 84 ? -0.584 21.211 13.028 1.00 68.62 84 CYS A CA 1
ATOM 666 C C . CYS A 1 84 ? -0.450 20.102 14.086 1.00 68.62 84 CYS A C 1
ATOM 668 O O . CYS A 1 84 ? -0.259 20.356 15.275 1.00 68.62 84 CYS A O 1
ATOM 670 N N . ILE A 1 85 ? -0.536 18.844 13.643 1.00 79.75 85 ILE A N 1
ATOM 671 C CA . ILE A 1 85 ? -0.361 17.667 14.504 1.00 79.75 85 ILE A CA 1
ATOM 672 C C . ILE A 1 85 ? 1.136 17.376 14.641 1.00 79.75 85 ILE A C 1
ATOM 674 O O . ILE A 1 85 ? 1.831 17.139 13.653 1.00 79.75 85 ILE A O 1
ATOM 678 N N . SER A 1 86 ? 1.648 17.355 15.872 1.00 81.81 86 SER A N 1
ATOM 679 C CA . SER A 1 86 ? 3.043 16.979 16.122 1.00 81.81 86 SER A CA 1
ATOM 680 C C . SER A 1 86 ? 3.277 15.482 15.894 1.00 81.81 86 SER A C 1
ATOM 682 O O . SER A 1 86 ? 2.409 14.645 16.156 1.00 81.81 86 SER A O 1
ATOM 684 N N . LYS A 1 87 ? 4.510 15.109 15.522 1.00 80.56 87 LYS A N 1
ATOM 685 C CA . LYS A 1 87 ? 4.924 13.701 15.355 1.00 80.56 87 LYS A CA 1
ATOM 686 C C . LYS A 1 87 ? 4.591 12.828 16.576 1.00 80.56 87 LYS A C 1
ATOM 688 O O . LYS A 1 87 ? 4.241 11.665 16.412 1.00 80.56 87 LYS A O 1
ATOM 693 N N . ARG A 1 88 ? 4.661 13.378 17.797 1.00 83.81 88 ARG A N 1
ATOM 694 C CA . ARG A 1 88 ? 4.314 12.659 19.038 1.00 83.81 88 ARG A CA 1
ATOM 695 C C . ARG A 1 88 ? 2.810 12.398 19.163 1.00 83.81 88 ARG A C 1
ATOM 697 O O . ARG A 1 88 ? 2.436 11.295 19.544 1.00 83.81 88 ARG A O 1
ATOM 704 N N . GLN A 1 89 ? 1.969 13.380 18.839 1.00 85.19 89 GLN A N 1
ATOM 705 C CA . GLN A 1 89 ? 0.508 13.216 18.832 1.00 85.19 89 GLN A CA 1
ATOM 706 C C . GLN A 1 89 ? 0.074 12.219 17.753 1.00 85.19 89 GLN A C 1
ATOM 708 O O . GLN A 1 89 ? -0.752 11.355 18.027 1.00 85.19 89 GLN A O 1
ATOM 713 N N . PHE A 1 90 ? 0.688 12.275 16.567 1.00 89.56 90 PHE A N 1
ATOM 714 C CA . PHE A 1 90 ? 0.426 11.303 15.509 1.00 89.56 90 PHE A CA 1
ATOM 715 C C . PHE A 1 90 ? 0.826 9.869 15.906 1.00 89.56 90 PHE A C 1
ATOM 717 O O . PHE A 1 90 ? 0.011 8.960 15.793 1.00 89.56 90 PHE A O 1
ATOM 724 N N . ARG A 1 91 ? 2.035 9.656 16.453 1.00 89.38 91 ARG A N 1
ATOM 725 C CA . ARG A 1 91 ? 2.458 8.326 16.942 1.00 89.38 91 ARG A CA 1
ATOM 726 C C . ARG A 1 91 ? 1.584 7.790 18.081 1.00 89.38 91 ARG A C 1
ATOM 728 O O . ARG A 1 91 ? 1.521 6.579 18.272 1.00 89.38 91 ARG A O 1
ATOM 735 N N . TRP A 1 92 ? 0.919 8.664 18.839 1.00 90.69 92 TRP A N 1
ATOM 736 C CA . TRP A 1 92 ? -0.096 8.239 19.801 1.00 90.69 92 TRP A CA 1
ATOM 737 C C . TRP A 1 92 ? -1.380 7.789 19.093 1.00 90.69 92 TRP A C 1
ATOM 739 O O . TRP A 1 92 ? -1.813 6.666 19.323 1.00 90.69 92 TRP A O 1
ATOM 749 N N . TYR A 1 93 ? -1.914 8.585 18.161 1.00 92.38 93 TYR A N 1
ATOM 750 C CA . TYR A 1 93 ? -3.085 8.217 17.353 1.00 92.38 93 TYR A CA 1
ATOM 751 C C . TYR A 1 93 ? -2.927 6.872 16.632 1.00 92.38 93 TYR A C 1
ATOM 753 O O . TYR A 1 93 ? -3.758 5.984 16.772 1.00 92.38 93 TYR A O 1
ATOM 761 N N . GLU A 1 94 ? -1.810 6.685 15.930 1.00 92.88 94 GLU A N 1
ATOM 762 C CA . GLU A 1 94 ? -1.450 5.436 15.250 1.00 92.88 94 GLU A CA 1
ATOM 763 C C . GLU A 1 94 ? -1.395 4.231 16.206 1.00 92.88 94 GLU A C 1
ATOM 765 O O . GLU A 1 94 ? -1.727 3.106 15.827 1.00 92.88 94 GLU A O 1
ATOM 770 N N . LYS A 1 95 ? -0.957 4.440 17.454 1.00 92.50 95 LYS A N 1
ATOM 771 C CA . LYS A 1 95 ? -0.927 3.385 18.471 1.00 92.50 95 LYS A CA 1
ATOM 772 C C . LYS A 1 95 ? -2.341 3.009 18.916 1.00 92.50 95 LYS A C 1
ATOM 774 O O . LYS A 1 95 ? -2.631 1.818 18.982 1.00 92.50 95 LYS A O 1
ATOM 779 N N . GLU A 1 96 ? -3.199 3.988 19.196 1.00 93.50 96 GLU A N 1
ATOM 780 C CA . GLU A 1 96 ? -4.587 3.732 19.607 1.00 93.50 96 GLU A CA 1
ATOM 781 C C . GLU A 1 96 ? -5.413 3.124 18.455 1.00 93.50 96 GLU A C 1
ATOM 783 O O . GLU A 1 96 ? -6.175 2.187 18.677 1.00 93.50 96 GLU A O 1
ATOM 788 N N . LEU A 1 97 ? -5.192 3.558 17.207 1.00 93.69 97 LEU A N 1
ATOM 789 C CA . LEU A 1 97 ? -5.825 2.984 16.013 1.00 93.69 97 LEU A CA 1
ATOM 790 C C . LEU A 1 97 ? -5.450 1.507 15.811 1.00 93.69 97 LEU A C 1
ATOM 792 O O . LEU A 1 97 ? -6.327 0.671 15.586 1.00 93.69 97 LEU A O 1
ATOM 796 N N . ARG A 1 98 ? -4.160 1.161 15.952 1.00 92.81 98 ARG A N 1
ATOM 797 C CA . ARG A 1 98 ? -3.714 -0.243 15.937 1.00 92.81 98 ARG A CA 1
ATOM 798 C C . ARG A 1 98 ? -4.300 -1.037 17.105 1.00 92.81 98 ARG A C 1
ATOM 800 O O . ARG A 1 98 ? -4.734 -2.161 16.894 1.00 92.81 98 ARG A O 1
ATOM 807 N N . ALA A 1 99 ? -4.359 -0.458 18.306 1.00 92.25 99 ALA A N 1
ATOM 808 C CA . ALA A 1 99 ? -4.946 -1.119 19.471 1.00 92.25 99 ALA A CA 1
ATOM 809 C C . ALA A 1 99 ? -6.441 -1.428 19.274 1.00 92.25 99 ALA A C 1
ATOM 811 O O . ALA A 1 99 ? -6.869 -2.536 19.581 1.00 92.25 99 ALA A O 1
ATOM 812 N N . ALA A 1 100 ? -7.220 -0.502 18.706 1.00 93.25 100 ALA A N 1
ATOM 813 C CA . ALA A 1 100 ? -8.625 -0.739 18.381 1.00 93.25 100 ALA A CA 1
ATOM 814 C C . ALA A 1 100 ? -8.805 -1.872 17.357 1.00 93.25 100 ALA A C 1
ATOM 816 O O . ALA A 1 100 ? -9.635 -2.754 17.572 1.00 93.25 100 ALA A O 1
ATOM 817 N N . LEU A 1 101 ? -8.004 -1.893 16.284 1.00 93.06 101 LEU A N 1
ATOM 818 C CA . LEU A 1 101 ? -8.029 -2.979 15.298 1.00 93.06 101 LEU A CA 1
ATOM 819 C C . LEU A 1 101 ? -7.660 -4.334 15.930 1.00 93.06 101 LEU A C 1
ATOM 821 O O . LEU A 1 101 ? -8.380 -5.310 15.733 1.00 93.06 101 LEU A O 1
ATOM 825 N N . SER A 1 102 ? -6.595 -4.380 16.737 1.00 93.06 102 SER A N 1
ATOM 826 C CA . SER A 1 102 ? -6.193 -5.562 17.513 1.00 93.06 102 SER A CA 1
ATOM 827 C C . SER A 1 102 ? -7.308 -6.085 18.424 1.00 93.06 102 SER A C 1
ATOM 829 O O . SER A 1 102 ? -7.550 -7.289 18.454 1.00 93.06 102 SER A O 1
ATOM 831 N N . THR A 1 103 ? -8.001 -5.201 19.149 1.00 92.88 103 THR A N 1
ATOM 832 C CA . THR A 1 103 ? -9.125 -5.577 20.023 1.00 92.88 103 THR A CA 1
ATOM 833 C C . THR A 1 103 ? -10.294 -6.136 19.213 1.00 92.88 103 THR A C 1
ATOM 835 O O . THR A 1 103 ? -10.782 -7.215 19.532 1.00 92.88 103 THR A O 1
ATOM 838 N N . MET A 1 104 ? -10.702 -5.475 18.123 1.00 91.50 104 MET A N 1
ATOM 839 C CA . MET A 1 104 ? -11.818 -5.951 17.291 1.00 91.50 104 MET A CA 1
ATOM 840 C C . MET A 1 104 ? -11.539 -7.305 16.624 1.00 91.50 104 MET A C 1
ATOM 842 O O . MET A 1 104 ? -12.456 -8.113 16.505 1.00 91.50 104 MET A O 1
ATOM 846 N N . LEU A 1 105 ? -10.294 -7.572 16.216 1.00 92.25 105 LEU A N 1
ATOM 847 C CA . LEU A 1 105 ? -9.885 -8.881 15.694 1.00 92.25 105 LEU A CA 1
ATOM 848 C C . LEU A 1 105 ? -9.931 -9.958 16.786 1.00 92.25 105 LEU A C 1
ATOM 850 O O . LEU A 1 105 ? -10.558 -10.998 16.602 1.00 92.25 105 LEU A O 1
ATOM 854 N N . LYS A 1 106 ? -9.323 -9.680 17.945 1.00 91.62 106 LYS A N 1
ATOM 855 C CA . LYS A 1 106 ? -9.226 -10.623 19.066 1.00 91.62 106 LYS A CA 1
ATOM 856 C C . LYS A 1 106 ? -10.579 -10.997 19.671 1.00 91.62 106 LYS A C 1
ATOM 858 O O . LYS A 1 106 ? -10.790 -12.153 20.030 1.00 91.62 106 LYS A O 1
ATOM 863 N N . ASP A 1 107 ? -11.473 -10.022 19.801 1.00 89.12 107 ASP A N 1
ATOM 864 C CA . ASP A 1 107 ? -12.807 -10.222 20.370 1.00 89.12 107 ASP A CA 1
ATOM 865 C C . ASP A 1 107 ? -13.791 -10.816 19.337 1.00 89.12 107 ASP A C 1
ATOM 867 O O . ASP A 1 107 ? -14.950 -11.071 19.662 1.00 89.12 107 ASP A O 1
ATOM 871 N N . GLY A 1 108 ? -13.341 -11.066 18.097 1.00 88.44 108 GLY A N 1
ATOM 872 C CA . GLY A 1 108 ? -14.140 -11.660 17.019 1.00 88.44 108 GLY A CA 1
ATOM 873 C C . GLY A 1 108 ? -15.170 -10.716 16.392 1.00 88.44 108 GLY A C 1
ATOM 874 O O . GLY A 1 108 ? -16.013 -11.162 15.621 1.00 88.44 108 GLY A O 1
ATOM 875 N N . VAL A 1 109 ? -15.103 -9.420 16.711 1.00 90.75 109 VAL A N 1
ATOM 876 C CA . VAL A 1 109 ? -15.991 -8.368 16.187 1.00 90.75 109 VAL A CA 1
ATOM 877 C C . VAL A 1 109 ? -15.679 -8.048 14.721 1.00 90.75 109 VAL A C 1
ATOM 879 O O . VAL A 1 109 ? -16.586 -7.716 13.961 1.00 90.75 109 VAL A O 1
ATOM 882 N N . CYS A 1 110 ? -14.407 -8.157 14.330 1.00 91.25 110 CYS A N 1
ATOM 883 C CA . CYS A 1 110 ? -13.937 -8.096 12.949 1.00 91.25 110 CYS A CA 1
ATOM 884 C C . CYS A 1 110 ? -13.625 -9.522 12.475 1.00 91.25 110 CYS A C 1
ATOM 886 O O . CYS A 1 110 ? -12.653 -10.138 12.928 1.00 91.25 110 CYS A O 1
ATOM 888 N N . ASP A 1 111 ? -14.469 -10.059 11.595 1.00 90.81 111 ASP A N 1
ATOM 889 C CA . ASP A 1 111 ? -14.307 -11.407 11.051 1.00 90.81 111 ASP A CA 1
ATOM 890 C C . ASP A 1 111 ? -13.375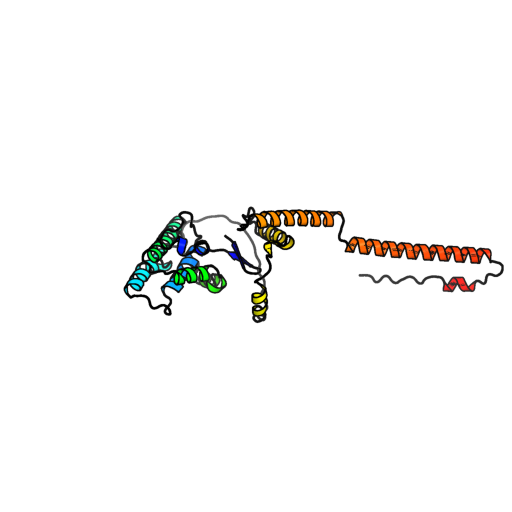 -11.447 9.820 1.00 90.81 111 ASP A C 1
ATOM 892 O O . ASP A 1 111 ? -12.761 -10.451 9.419 1.00 90.81 111 ASP A O 1
ATOM 896 N N . ALA A 1 112 ? -13.222 -12.633 9.228 1.00 91.06 112 ALA A N 1
ATOM 897 C CA . ALA A 1 112 ? -12.373 -12.819 8.056 1.00 91.06 112 ALA A CA 1
ATOM 898 C C . ALA A 1 112 ? -12.876 -12.046 6.825 1.00 91.06 112 ALA A C 1
ATOM 900 O O . ALA A 1 112 ? -12.061 -11.554 6.043 1.00 91.06 112 ALA A O 1
ATOM 901 N N . ASP A 1 113 ? -14.193 -11.928 6.644 1.00 90.56 113 ASP A N 1
ATOM 902 C CA . ASP A 1 113 ? -14.793 -11.268 5.485 1.00 90.56 113 ASP A CA 1
ATOM 903 C C . ASP A 1 113 ? -14.722 -9.743 5.633 1.00 90.56 113 ASP A C 1
ATOM 905 O O . ASP A 1 113 ? -14.391 -9.050 4.672 1.00 90.56 113 ASP A O 1
ATOM 909 N N . ASP A 1 114 ? -14.929 -9.220 6.842 1.00 92.06 114 ASP A N 1
ATOM 910 C CA . ASP A 1 114 ? -14.650 -7.832 7.216 1.00 92.06 114 ASP A CA 1
ATOM 911 C C . ASP A 1 114 ? -13.184 -7.455 6.981 1.00 92.06 114 ASP A C 1
ATOM 913 O O . ASP A 1 114 ? -12.892 -6.427 6.366 1.00 92.06 114 ASP A O 1
ATOM 917 N N . PHE A 1 115 ? -12.238 -8.280 7.440 1.00 92.38 115 PHE A N 1
ATOM 918 C CA . PHE A 1 115 ? -10.818 -7.986 7.261 1.00 92.38 115 PHE A CA 1
ATOM 919 C C . PHE A 1 115 ? -10.402 -8.047 5.783 1.00 92.38 115 PHE A C 1
ATOM 921 O O . PHE A 1 115 ? -9.642 -7.198 5.313 1.00 92.38 115 PHE A O 1
ATOM 928 N N . ASN A 1 116 ? -10.936 -9.004 5.018 1.00 90.50 116 ASN A N 1
ATOM 929 C CA . ASN A 1 116 ? -10.716 -9.079 3.574 1.00 90.50 116 ASN A CA 1
ATOM 930 C C . ASN A 1 116 ? -11.316 -7.869 2.833 1.00 90.50 116 ASN A C 1
ATOM 932 O O . ASN A 1 116 ? -10.692 -7.357 1.901 1.00 90.50 116 ASN A O 1
ATOM 936 N N . GLU A 1 117 ? -12.484 -7.379 3.255 1.00 90.38 117 GLU A N 1
ATOM 937 C CA . GLU A 1 117 ? -13.122 -6.179 2.705 1.00 90.38 117 GLU A CA 1
ATOM 938 C C . GLU A 1 117 ? -12.321 -4.907 3.028 1.00 90.38 117 GLU A C 1
ATOM 940 O O . GLU A 1 117 ? -12.032 -4.115 2.128 1.00 90.38 117 GLU A O 1
ATOM 945 N N . LEU A 1 118 ? -11.844 -4.762 4.270 1.00 91.06 118 LEU A N 1
ATOM 946 C CA . LEU A 1 118 ? -10.919 -3.702 4.685 1.00 91.06 118 LEU A CA 1
ATOM 947 C C . LEU A 1 118 ? -9.659 -3.690 3.806 1.00 91.06 118 LEU A C 1
ATOM 949 O O . LEU A 1 118 ? -9.275 -2.649 3.269 1.00 91.06 118 LEU A O 1
ATOM 953 N N . VAL A 1 119 ? -9.034 -4.854 3.611 1.00 90.12 119 VAL A N 1
ATOM 954 C CA . VAL A 1 119 ? -7.856 -5.006 2.746 1.00 90.12 119 VAL A CA 1
ATOM 955 C C . VAL A 1 119 ? -8.187 -4.696 1.280 1.00 90.12 119 VAL A C 1
ATOM 957 O O . VAL A 1 119 ? -7.358 -4.101 0.591 1.00 90.12 119 VAL A O 1
ATOM 960 N N . ALA A 1 120 ? -9.380 -5.034 0.785 1.00 85.62 120 ALA A N 1
ATOM 961 C CA . ALA A 1 120 ? -9.804 -4.707 -0.578 1.00 85.62 120 ALA A CA 1
ATOM 962 C C . ALA A 1 120 ? -9.968 -3.190 -0.795 1.00 85.62 120 ALA A C 1
ATOM 964 O O . ALA A 1 120 ? -9.484 -2.668 -1.804 1.00 85.62 120 ALA A O 1
ATOM 965 N N . ILE A 1 121 ? -10.573 -2.476 0.164 1.00 85.56 121 ILE A N 1
ATOM 966 C CA . ILE A 1 121 ? -10.694 -1.008 0.142 1.00 85.56 121 ILE A CA 1
ATOM 967 C C . ILE A 1 121 ? -9.301 -0.365 0.186 1.00 85.56 121 ILE A C 1
ATOM 969 O O . ILE A 1 121 ? -8.972 0.460 -0.666 1.00 85.56 121 ILE A O 1
ATOM 973 N N . LEU A 1 122 ? -8.445 -0.788 1.123 1.00 84.62 122 LEU A N 1
ATOM 974 C CA . LEU A 1 122 ? -7.091 -0.244 1.274 1.00 84.62 122 LEU A CA 1
ATOM 975 C C . LEU A 1 122 ? -6.184 -0.548 0.073 1.00 84.62 122 LEU A C 1
ATOM 977 O O . LEU A 1 122 ? -5.290 0.238 -0.239 1.00 84.62 122 LEU A O 1
ATOM 981 N N . ARG A 1 123 ? -6.417 -1.641 -0.662 1.00 79.31 123 ARG A N 1
ATOM 982 C CA . ARG A 1 123 ? -5.708 -1.894 -1.925 1.00 79.31 123 ARG A CA 1
ATOM 983 C C . ARG A 1 123 ? -6.129 -0.916 -3.019 1.00 79.31 123 ARG A C 1
ATOM 985 O O . ARG A 1 123 ? -5.254 -0.395 -3.692 1.00 79.31 123 ARG A O 1
ATOM 992 N N . ASN A 1 124 ? -7.418 -0.631 -3.194 1.00 72.12 124 ASN A N 1
ATOM 993 C CA . ASN A 1 124 ? -7.913 0.081 -4.374 1.00 72.12 124 ASN A CA 1
ATOM 994 C C . ASN A 1 124 ? -8.019 1.615 -4.176 1.00 72.12 124 ASN A C 1
ATOM 996 O O . ASN A 1 124 ? -9.026 2.065 -3.629 1.00 72.12 124 ASN A O 1
ATOM 1000 N N . PRO A 1 125 ? -7.077 2.446 -4.677 1.00 58.41 125 PRO A N 1
ATOM 1001 C CA . PRO A 1 125 ? -7.086 3.900 -4.458 1.00 58.41 125 PRO A CA 1
ATOM 1002 C C . PRO A 1 125 ? -8.341 4.613 -4.981 1.00 58.41 125 PRO A C 1
ATOM 1004 O O . PRO A 1 125 ? -8.757 5.606 -4.396 1.00 58.41 125 PRO A O 1
ATOM 1007 N N . SER A 1 126 ? -9.012 4.095 -6.017 1.00 51.50 126 SER A N 1
ATOM 1008 C CA . SER A 1 126 ? -10.288 4.663 -6.484 1.00 51.50 126 SER A CA 1
ATOM 1009 C C . SER A 1 126 ? -11.467 4.369 -5.545 1.00 51.50 126 SER A C 1
ATOM 1011 O O . SER A 1 126 ? -12.472 5.074 -5.597 1.00 51.50 126 SER A O 1
ATOM 1013 N N . ALA A 1 127 ? -11.356 3.356 -4.679 1.00 50.00 127 ALA A N 1
ATOM 1014 C CA . ALA A 1 127 ? -12.349 3.031 -3.653 1.00 50.00 127 ALA A CA 1
ATOM 1015 C C . ALA A 1 127 ? -12.084 3.729 -2.305 1.00 50.00 127 ALA A C 1
ATOM 1017 O O . ALA A 1 127 ? -12.976 3.757 -1.461 1.00 50.00 127 ALA A O 1
ATOM 1018 N N . ARG A 1 128 ? -10.903 4.335 -2.106 1.00 53.84 128 ARG A N 1
ATOM 1019 C CA . ARG A 1 128 ? -10.532 5.048 -0.864 1.00 53.84 128 ARG A CA 1
ATOM 1020 C C . ARG A 1 128 ? -11.300 6.366 -0.650 1.00 53.84 128 ARG A C 1
ATOM 1022 O O . ARG A 1 128 ? -11.137 7.012 0.381 1.00 53.84 128 ARG A O 1
ATOM 1029 N N . GLY A 1 129 ? -12.141 6.764 -1.610 1.00 46.34 129 GLY A N 1
ATOM 1030 C CA . GLY A 1 129 ? -12.629 8.138 -1.740 1.00 46.34 129 GLY A CA 1
ATOM 1031 C C . GLY A 1 129 ? -11.503 9.049 -2.232 1.00 46.34 129 GLY A C 1
ATOM 1032 O O . GLY A 1 129 ? -10.332 8.741 -2.048 1.00 46.34 129 GLY A O 1
ATOM 1033 N N . ASN A 1 130 ? -11.822 10.156 -2.903 1.00 40.38 130 ASN A N 1
ATOM 1034 C CA . ASN A 1 130 ? -10.778 11.035 -3.431 1.00 40.38 130 ASN A CA 1
ATOM 1035 C C . ASN A 1 130 ? -10.101 11.792 -2.266 1.00 40.38 130 ASN A C 1
ATOM 1037 O O . ASN A 1 130 ? -10.737 12.703 -1.718 1.00 40.38 130 ASN A O 1
ATOM 1041 N N . PRO A 1 131 ? -8.836 11.495 -1.885 1.00 41.94 131 PRO A N 1
ATOM 1042 C CA . PRO A 1 131 ? -8.209 12.139 -0.729 1.00 41.94 131 PRO A CA 1
ATOM 1043 C C . PRO A 1 131 ? -8.049 13.639 -0.965 1.00 41.94 131 PRO A C 1
ATOM 1045 O O . PRO A 1 131 ? -8.069 14.422 -0.024 1.00 41.94 131 PRO A O 1
ATOM 1048 N N . VAL A 1 132 ? -7.991 14.066 -2.231 1.00 37.91 132 VAL A N 1
ATOM 1049 C CA . VAL A 1 132 ? -7.963 15.473 -2.646 1.00 37.91 132 VAL A CA 1
ATOM 1050 C C . VAL A 1 132 ? -9.268 16.203 -2.298 1.00 37.91 132 VAL A C 1
ATOM 1052 O O . VAL A 1 132 ? -9.227 17.379 -1.944 1.00 37.91 132 VAL A O 1
ATOM 1055 N N . GLU A 1 133 ? -10.431 15.548 -2.357 1.00 41.81 133 GLU A N 1
ATOM 1056 C CA . GLU A 1 133 ? -11.707 16.174 -1.969 1.00 41.81 133 GLU A CA 1
ATOM 1057 C C . GLU A 1 133 ? -11.921 16.200 -0.461 1.00 41.81 133 GLU A C 1
ATOM 1059 O O . GLU A 1 133 ? -12.482 17.165 0.057 1.00 41.81 133 GLU A O 1
ATOM 1064 N N . GLU A 1 134 ? -11.440 15.188 0.260 1.00 40.78 134 GLU A N 1
ATOM 1065 C CA . GLU A 1 134 ? -11.402 15.243 1.719 1.00 40.78 134 GLU A CA 1
ATOM 1066 C C . GLU A 1 134 ? -10.403 16.311 2.173 1.00 40.78 134 GLU A C 1
ATOM 1068 O O . GLU A 1 134 ? -10.817 17.217 2.886 1.00 40.78 134 GLU A O 1
ATOM 1073 N N . ASN A 1 135 ? -9.158 16.320 1.679 1.00 40.88 135 ASN A N 1
ATOM 1074 C CA . ASN A 1 135 ? -8.131 17.333 1.971 1.00 40.88 135 ASN A CA 1
ATOM 1075 C C . ASN A 1 135 ? -8.581 18.768 1.631 1.00 40.88 135 ASN A C 1
ATOM 1077 O O . ASN A 1 135 ? -8.260 19.691 2.376 1.00 40.88 135 ASN A O 1
ATOM 1081 N N . LYS A 1 136 ? -9.431 18.977 0.613 1.00 39.28 136 LYS A N 1
ATOM 1082 C CA . LYS A 1 136 ? -10.103 20.275 0.368 1.00 39.28 136 LYS A CA 1
ATOM 1083 C C . LYS A 1 136 ? -11.058 20.709 1.498 1.00 39.28 136 LYS A C 1
ATOM 1085 O O . LYS A 1 136 ? -11.275 21.908 1.672 1.00 39.28 136 LYS A O 1
ATOM 1090 N N . LYS A 1 137 ? -11.617 19.780 2.288 1.00 37.84 137 LYS A N 1
ATOM 1091 C CA . LYS A 1 137 ? -12.397 20.073 3.513 1.00 37.84 137 LYS A CA 1
ATOM 1092 C C . LYS A 1 137 ? -11.493 20.446 4.697 1.00 37.84 137 LYS A C 1
ATOM 1094 O O . LYS A 1 137 ? -11.940 21.182 5.578 1.00 37.84 137 LYS A O 1
ATOM 1099 N N . TRP A 1 138 ? -10.234 19.996 4.723 1.00 41.78 138 TRP A N 1
ATOM 1100 C CA . TRP A 1 138 ? -9.241 20.390 5.733 1.00 41.78 138 TRP A CA 1
ATOM 1101 C C . TRP A 1 138 ? -8.663 21.770 5.391 1.00 41.78 138 TRP A C 1
ATOM 1103 O O . TRP A 1 138 ? -7.512 21.915 4.980 1.00 41.78 138 TRP A O 1
ATOM 1113 N N . LYS A 1 139 ? -9.470 22.823 5.576 1.00 35.56 139 LYS A N 1
ATOM 1114 C CA . LYS A 1 139 ? -8.970 24.199 5.479 1.00 35.56 139 LYS A CA 1
ATOM 1115 C C . LYS A 1 139 ? -7.817 24.400 6.463 1.00 35.56 139 LYS A C 1
ATOM 1117 O O . LYS A 1 139 ? -7.983 24.206 7.667 1.00 35.56 139 LYS A O 1
ATOM 1122 N N . LYS A 1 140 ? -6.678 24.871 5.948 1.00 37.25 140 LYS A N 1
ATOM 1123 C CA . LYS A 1 140 ? -5.587 25.438 6.748 1.00 37.25 140 LYS A CA 1
ATOM 1124 C C . LYS A 1 140 ? -6.192 26.546 7.619 1.00 37.25 140 LYS A C 1
ATOM 1126 O O . LYS A 1 140 ? -6.687 27.536 7.085 1.00 37.25 140 LYS A O 1
ATOM 1131 N N . VAL A 1 141 ? -6.218 26.358 8.938 1.00 38.56 141 VAL A N 1
ATOM 1132 C CA . VAL A 1 141 ? -6.758 27.367 9.859 1.00 38.56 141 VAL A CA 1
ATOM 1133 C C . VAL A 1 141 ? -5.764 28.521 9.911 1.00 38.56 141 VAL A C 1
ATOM 1135 O O . VAL A 1 141 ? -4.721 28.417 10.553 1.00 38.56 141 VAL A O 1
ATOM 1138 N N . THR A 1 142 ? -6.078 29.607 9.209 1.00 33.12 142 THR A N 1
ATOM 1139 C CA . THR A 1 142 ? -5.384 30.889 9.334 1.00 33.12 142 THR A CA 1
ATOM 1140 C C . THR A 1 142 ? -5.699 31.465 10.710 1.00 33.12 142 THR A C 1
ATOM 1142 O O . THR A 1 142 ? -6.773 32.028 10.916 1.00 33.12 142 THR A O 1
ATOM 1145 N N . GLY A 1 143 ? -4.796 31.249 11.666 1.00 33.09 143 GLY A N 1
ATOM 1146 C CA . GLY A 1 143 ? -4.852 31.917 12.962 1.00 33.09 143 GLY A CA 1
ATOM 1147 C C . GLY A 1 143 ? -4.572 33.408 12.796 1.00 33.09 143 GLY A C 1
ATOM 1148 O O . GLY A 1 143 ? -3.685 33.785 12.033 1.00 33.09 143 GLY A O 1
ATOM 1149 N N . GLU A 1 144 ? -5.346 34.232 13.494 1.00 32.56 144 GLU A N 1
ATOM 1150 C CA . GLU A 1 144 ? -5.101 35.669 13.602 1.00 32.56 144 GLU A CA 1
ATOM 1151 C C . GLU A 1 144 ? -3.798 35.925 14.378 1.00 32.56 144 GLU A C 1
ATOM 1153 O O . GLU A 1 144 ? -3.546 35.282 15.396 1.00 32.56 144 GLU A O 1
ATOM 1158 N N . GLU A 1 145 ? -2.996 36.847 13.841 1.00 32.94 145 GLU A N 1
ATOM 1159 C CA . GLU A 1 145 ? -1.880 37.590 14.452 1.00 32.94 145 GLU A CA 1
ATOM 1160 C C . GLU A 1 145 ? -1.130 36.925 15.623 1.00 32.94 145 GLU A C 1
ATOM 1162 O O . GLU A 1 145 ? -1.438 37.138 16.796 1.00 32.94 145 GLU A O 1
ATOM 1167 N N . ASP A 1 146 ? -0.043 36.215 15.299 1.00 30.38 146 ASP A N 1
ATOM 1168 C CA . ASP A 1 146 ? 0.985 35.888 16.290 1.00 30.38 146 ASP A CA 1
ATOM 1169 C C . ASP A 1 146 ? 1.935 37.088 16.452 1.00 30.38 146 ASP A C 1
ATOM 1171 O O . ASP A 1 146 ? 2.612 37.518 15.511 1.00 30.38 146 ASP A O 1
ATOM 1175 N N . VAL A 1 147 ? 1.961 37.666 17.652 1.00 34.12 147 VAL A N 1
ATOM 1176 C CA . VAL A 1 147 ? 2.787 38.835 17.975 1.00 34.12 147 VAL A CA 1
ATOM 1177 C C . VAL A 1 147 ? 4.226 38.382 18.211 1.00 34.12 147 VAL A C 1
ATOM 1179 O O . VAL A 1 147 ? 4.598 38.149 19.357 1.00 34.12 147 VAL A O 1
ATOM 1182 N N . LEU A 1 148 ? 5.031 38.283 17.144 1.00 29.02 148 LEU A N 1
ATOM 1183 C CA . LEU A 1 148 ? 6.471 38.612 17.123 1.00 29.02 148 LEU A CA 1
ATOM 1184 C C . LEU A 1 148 ? 7.102 38.402 15.728 1.00 29.02 148 LEU A C 1
ATOM 1186 O O . LEU A 1 148 ? 7.600 37.334 15.382 1.00 29.02 148 LEU A O 1
ATOM 1190 N N . SER A 1 149 ? 7.115 39.494 14.961 1.00 29.92 149 SER A N 1
ATOM 1191 C CA . SER A 1 149 ? 8.233 40.015 14.151 1.00 29.92 149 SER A CA 1
ATOM 1192 C C . SER A 1 149 ? 9.616 39.357 14.395 1.00 29.92 149 SER A C 1
ATOM 1194 O O . SER A 1 149 ? 9.972 39.104 15.543 1.00 29.92 149 SER A O 1
ATOM 1196 N N . THR A 1 150 ? 10.507 39.154 13.410 1.00 26.09 150 THR A N 1
ATOM 1197 C CA . THR A 1 150 ? 10.582 39.695 12.029 1.00 26.09 150 THR A CA 1
ATOM 1198 C C . THR A 1 150 ? 11.688 38.993 11.216 1.00 26.09 150 THR A C 1
ATOM 1200 O O . THR A 1 150 ? 12.713 38.656 11.798 1.00 26.09 150 THR A O 1
ATOM 1203 N N . GLU A 1 151 ? 11.511 38.939 9.883 1.00 24.81 151 GLU A N 1
ATOM 1204 C CA . GLU A 1 151 ? 12.549 38.937 8.811 1.00 24.81 151 GLU A CA 1
ATOM 1205 C C . GLU A 1 151 ? 13.528 37.734 8.690 1.00 24.81 151 GLU A C 1
ATOM 1207 O O . GLU A 1 151 ? 13.994 37.183 9.679 1.00 24.81 151 GLU A O 1
ATOM 1212 N N . ALA A 1 152 ? 13.911 37.244 7.497 1.00 24.58 152 ALA A N 1
ATOM 1213 C CA . ALA A 1 152 ? 13.676 37.648 6.093 1.00 24.58 152 ALA A CA 1
ATOM 1214 C C . ALA A 1 152 ? 13.455 36.379 5.209 1.00 24.58 152 ALA A C 1
ATOM 1216 O O . ALA A 1 152 ? 13.916 35.304 5.583 1.00 24.58 152 ALA A O 1
ATOM 1217 N N . SER A 1 153 ? 12.605 36.389 4.164 1.00 28.84 153 SER A N 1
ATOM 1218 C CA . SER A 1 153 ? 12.916 36.711 2.739 1.00 28.84 153 SER A CA 1
ATOM 1219 C C . SER A 1 153 ? 14.088 35.880 2.168 1.00 28.84 153 SER A C 1
ATOM 1221 O O . SER A 1 153 ? 15.124 35.818 2.819 1.00 28.84 153 SER A O 1
ATOM 1223 N N . SER A 1 154 ? 14.063 35.217 1.003 1.00 28.36 154 SER A N 1
ATOM 1224 C CA . SER A 1 154 ? 13.301 35.339 -0.269 1.00 28.36 154 SER A CA 1
ATOM 1225 C C . SER A 1 154 ? 13.475 34.015 -1.095 1.00 28.36 154 SER A C 1
ATOM 1227 O O . SER A 1 154 ? 14.281 33.187 -0.668 1.00 28.36 154 SER A O 1
ATOM 1229 N N . ASN A 1 155 ? 12.843 33.668 -2.239 1.00 24.45 155 ASN A N 1
ATOM 1230 C CA . ASN A 1 155 ? 11.787 34.225 -3.123 1.00 24.45 155 ASN A CA 1
ATOM 1231 C C . ASN A 1 155 ? 11.259 33.120 -4.115 1.00 24.45 155 ASN A C 1
ATOM 1233 O O . ASN A 1 155 ? 11.850 32.045 -4.132 1.00 24.45 155 ASN A O 1
ATOM 1237 N N . ASP A 1 156 ? 10.210 33.430 -4.909 1.00 26.81 156 ASP A N 1
ATOM 1238 C CA . ASP A 1 156 ? 9.876 33.087 -6.336 1.00 26.81 156 ASP A CA 1
ATOM 1239 C C . ASP A 1 156 ? 9.946 31.622 -6.881 1.00 26.81 156 ASP A C 1
ATOM 1241 O O . ASP A 1 156 ? 10.775 30.829 -6.448 1.00 26.81 156 ASP A O 1
ATOM 1245 N N . GLU A 1 157 ? 9.175 31.148 -7.882 1.00 29.45 157 GLU A N 1
ATOM 1246 C CA . GLU A 1 157 ? 7.981 31.606 -8.646 1.00 29.45 157 GLU A CA 1
ATOM 1247 C C . GLU A 1 157 ? 7.367 30.378 -9.406 1.00 29.45 157 GLU A C 1
ATOM 1249 O O . GLU A 1 157 ? 8.118 29.473 -9.762 1.00 29.45 157 GLU A O 1
ATOM 1254 N N . GLU A 1 158 ? 6.026 30.333 -9.559 1.00 29.59 158 GLU A N 1
ATOM 1255 C CA . GLU A 1 158 ? 5.182 30.088 -10.781 1.00 29.59 158 GLU A CA 1
ATOM 1256 C C . GLU A 1 158 ? 5.517 28.961 -11.823 1.00 29.59 158 GLU A C 1
ATOM 1258 O O . GLU A 1 158 ? 6.642 28.490 -11.900 1.00 29.59 158 GLU A O 1
ATOM 1263 N N . GLU A 1 159 ? 4.639 28.370 -12.667 1.00 28.16 159 GLU A N 1
ATOM 1264 C CA . GLU A 1 159 ? 3.238 28.520 -13.179 1.00 28.16 159 GLU A CA 1
ATOM 1265 C C . GLU A 1 159 ? 2.743 27.073 -13.574 1.00 28.16 159 GLU A C 1
ATOM 1267 O O . GLU A 1 159 ? 3.572 26.237 -13.928 1.00 28.16 159 GLU A O 1
ATOM 1272 N N . GLU A 1 160 ? 1.511 26.583 -13.328 1.00 30.23 160 GLU A N 1
ATOM 1273 C CA . GLU A 1 160 ? 0.225 26.691 -14.087 1.00 30.23 160 GLU A CA 1
ATOM 1274 C C . GLU A 1 160 ? 0.073 25.917 -15.435 1.00 30.23 160 GLU A C 1
ATOM 1276 O O . GLU A 1 160 ? 1.047 25.526 -16.069 1.00 30.23 160 GLU A O 1
ATOM 1281 N N . ALA A 1 161 ? -1.196 25.721 -15.855 1.00 27.25 161 ALA A N 1
ATOM 1282 C CA . ALA A 1 161 ? -1.703 25.086 -17.098 1.00 27.25 161 ALA A CA 1
ATOM 1283 C C . ALA A 1 161 ? -1.609 23.535 -17.237 1.00 27.25 161 ALA A C 1
ATOM 1285 O O . ALA A 1 161 ? -0.622 22.907 -16.881 1.00 27.25 161 ALA A O 1
ATOM 1286 N N . SER A 1 162 ? -2.579 22.818 -17.835 1.00 25.58 162 SER A N 1
ATOM 1287 C CA . SER A 1 162 ? -3.957 23.154 -18.265 1.00 25.58 162 SER A CA 1
ATOM 1288 C C . SER A 1 162 ? -4.810 21.876 -18.456 1.00 25.58 162 SER A C 1
ATOM 1290 O O . SER A 1 162 ? -4.304 20.758 -18.371 1.00 25.58 162 SER A O 1
ATOM 1292 N N . SER A 1 163 ? -6.118 22.030 -18.685 1.00 31.39 163 SER A N 1
ATOM 1293 C CA . SER A 1 163 ? -7.120 20.953 -18.768 1.00 31.39 163 SER A CA 1
ATOM 1294 C C . SER A 1 163 ? -7.527 20.574 -20.199 1.00 31.39 163 SER A C 1
ATOM 1296 O O . SER A 1 163 ? -7.531 21.426 -21.085 1.00 31.39 163 SER A O 1
ATOM 1298 N N . SER A 1 164 ? -7.952 19.319 -20.426 1.00 28.92 164 SER A N 1
ATOM 1299 C CA . SER A 1 164 ? -9.028 18.938 -21.378 1.00 28.92 164 SER A CA 1
ATOM 1300 C C . SER A 1 164 ? -9.335 17.422 -21.389 1.00 28.92 164 SER A C 1
ATOM 1302 O O . SER A 1 164 ? -8.538 16.609 -20.930 1.00 28.92 164 SER A O 1
ATOM 1304 N N . ASP A 1 165 ? -10.513 17.089 -21.933 1.00 28.34 165 ASP A N 1
ATOM 1305 C CA . ASP A 1 165 ? -10.976 15.779 -22.434 1.00 28.34 165 ASP A CA 1
ATOM 1306 C C . ASP A 1 165 ? -11.424 14.662 -21.465 1.00 28.34 165 ASP A C 1
ATOM 1308 O O . ASP A 1 165 ? -10.911 13.542 -21.426 1.00 28.34 165 ASP A O 1
ATOM 1312 N N . GLU A 1 166 ? -12.581 14.903 -20.838 1.00 35.34 166 GLU A N 1
ATOM 1313 C CA . GLU A 1 166 ? -13.559 13.840 -20.569 1.00 35.34 166 GLU A CA 1
ATOM 1314 C C . GLU A 1 166 ? -14.151 13.285 -21.887 1.00 35.34 166 GLU A C 1
ATOM 1316 O O . GLU A 1 166 ? -14.870 14.017 -22.572 1.00 35.34 166 GLU A O 1
ATOM 1321 N N . LYS A 1 167 ? -13.894 12.001 -22.217 1.00 33.81 167 LYS A N 1
ATOM 1322 C CA . LYS A 1 167 ? -14.762 11.048 -22.981 1.00 33.81 167 LYS A CA 1
ATOM 1323 C C . LYS A 1 167 ? -13.981 9.806 -23.463 1.00 33.81 167 LYS A C 1
ATOM 1325 O O . LYS A 1 167 ? -13.632 9.725 -24.638 1.00 33.81 167 LYS A O 1
ATOM 1330 N N . ASN A 1 168 ? -13.727 8.807 -22.601 1.00 32.00 168 ASN A N 1
ATOM 1331 C CA . ASN A 1 168 ? -13.285 7.476 -23.083 1.00 32.00 168 ASN A CA 1
ATOM 1332 C C . ASN A 1 168 ? -13.392 6.307 -22.066 1.00 32.00 168 ASN A C 1
ATOM 1334 O O . ASN A 1 168 ? -12.453 5.534 -21.889 1.00 32.00 168 ASN A O 1
ATOM 1338 N N . VAL A 1 169 ? -14.513 6.173 -21.346 1.00 40.28 169 VAL A N 1
ATOM 1339 C CA . VAL A 1 169 ? -14.582 5.276 -20.164 1.00 40.28 169 VAL A CA 1
ATOM 1340 C C . VAL A 1 169 ? -14.892 3.795 -20.491 1.00 40.28 169 VAL A C 1
ATOM 1342 O O . VAL A 1 169 ? -14.478 2.915 -19.741 1.00 40.28 169 VAL A O 1
ATOM 1345 N N . ASP A 1 170 ? -15.510 3.474 -21.635 1.00 39.84 170 ASP A N 1
ATOM 1346 C CA . ASP A 1 170 ? -16.041 2.119 -21.921 1.00 39.84 170 ASP A CA 1
ATOM 1347 C C . ASP A 1 170 ? -15.104 1.162 -22.702 1.00 39.84 170 ASP A C 1
ATOM 1349 O O . ASP A 1 170 ? -15.542 0.144 -23.241 1.00 39.84 170 ASP A O 1
ATOM 1353 N N . HIS A 1 171 ? -13.791 1.426 -22.746 1.00 43.03 171 HIS A N 1
ATOM 1354 C CA . HIS A 1 171 ? -12.818 0.562 -23.449 1.00 43.03 171 HIS A CA 1
ATOM 1355 C C . HIS A 1 171 ? -11.930 -0.320 -22.548 1.00 43.03 171 HIS A C 1
ATOM 1357 O O . HIS A 1 171 ? -11.144 -1.116 -23.057 1.00 43.03 171 HIS A O 1
ATOM 1363 N N . LEU A 1 172 ? -12.061 -0.243 -21.219 1.00 43.47 172 LEU A N 1
ATOM 1364 C CA . LEU A 1 172 ? -11.189 -0.976 -20.281 1.00 43.47 172 LEU A CA 1
ATOM 1365 C C . LEU A 1 172 ? -11.667 -2.397 -19.929 1.00 43.47 172 LEU A C 1
ATOM 1367 O O . LEU A 1 172 ? -10.844 -3.257 -19.611 1.00 43.47 172 LEU A O 1
ATOM 1371 N N . ALA A 1 173 ? -12.971 -2.678 -20.023 1.00 41.00 173 ALA A N 1
ATOM 1372 C CA . ALA A 1 173 ? -13.536 -3.984 -19.667 1.00 41.00 173 ALA A CA 1
ATOM 1373 C C . ALA A 1 173 ? -12.953 -5.185 -20.459 1.00 41.00 173 ALA A C 1
ATOM 1375 O O . ALA A 1 173 ? -12.709 -6.220 -19.835 1.00 41.00 173 ALA A O 1
ATOM 1376 N N . PRO A 1 174 ? -12.660 -5.092 -21.777 1.00 39.72 174 PRO A N 1
ATOM 1377 C CA . PRO A 1 174 ? -12.048 -6.198 -22.520 1.00 39.72 174 PRO A CA 1
ATOM 1378 C C . PRO A 1 174 ? -10.616 -6.506 -22.059 1.00 39.72 174 PRO A C 1
ATOM 1380 O O . PRO A 1 174 ? -10.268 -7.670 -21.865 1.00 39.72 174 PRO A O 1
ATOM 1383 N N . HIS A 1 175 ? -9.794 -5.481 -21.814 1.00 39.03 175 HIS A N 1
ATOM 1384 C CA . HIS A 1 175 ? -8.376 -5.653 -21.469 1.00 39.03 175 HIS A CA 1
ATOM 1385 C C . HIS A 1 175 ? -8.148 -6.246 -20.072 1.00 39.03 175 HIS A C 1
ATOM 1387 O O . HIS A 1 175 ? -7.145 -6.922 -19.840 1.00 39.03 175 HIS A O 1
ATOM 1393 N N . LEU A 1 176 ? -9.103 -6.084 -19.151 1.00 41.78 176 LEU A N 1
ATOM 1394 C CA . LEU A 1 176 ? -9.077 -6.776 -17.857 1.00 41.78 176 LEU A CA 1
ATOM 1395 C C . LEU A 1 176 ? -9.216 -8.304 -17.999 1.00 41.78 176 LEU A C 1
ATOM 1397 O O . LEU A 1 176 ? -8.738 -9.036 -17.135 1.00 41.78 176 LEU A O 1
ATOM 1401 N N . SER A 1 177 ? -9.804 -8.802 -19.095 1.00 38.38 177 SER A N 1
ATOM 1402 C CA . SER A 1 177 ? -9.907 -10.247 -19.364 1.00 38.38 177 SER A CA 1
ATOM 1403 C C . SER A 1 177 ? -8.608 -10.872 -19.901 1.00 38.38 177 SER A C 1
ATOM 1405 O O . SER A 1 177 ? -8.379 -12.068 -19.726 1.00 38.38 177 SER A O 1
ATOM 1407 N N . GLU A 1 178 ? -7.714 -10.066 -20.487 1.00 43.03 178 GLU A N 1
ATOM 1408 C CA . GLU A 1 178 ? -6.403 -10.508 -20.990 1.00 43.03 178 GLU A CA 1
ATOM 1409 C C . GLU A 1 178 ? -5.340 -10.616 -19.880 1.00 43.03 178 GLU A C 1
ATOM 1411 O O . GLU A 1 178 ? -4.325 -11.296 -20.045 1.00 43.03 178 GLU A O 1
ATOM 1416 N N . LEU A 1 179 ? -5.581 -9.994 -18.719 1.00 43.50 179 LEU A N 1
ATOM 1417 C CA . LEU A 1 179 ? -4.609 -9.815 -17.630 1.00 43.50 179 LEU A CA 1
ATOM 1418 C C . LEU A 1 179 ? -4.166 -11.112 -16.912 1.00 43.50 179 LEU A C 1
ATOM 1420 O O . LEU A 1 179 ? -3.359 -11.061 -15.987 1.00 43.50 179 LEU A O 1
ATOM 1424 N N . GLY A 1 180 ? -4.695 -12.274 -17.303 1.00 42.56 180 GLY A N 1
ATOM 1425 C CA . GLY A 1 180 ? -4.564 -13.531 -16.561 1.00 42.56 180 GLY A CA 1
ATOM 1426 C C . GLY A 1 180 ? -3.427 -14.479 -16.966 1.00 42.56 180 GLY A C 1
ATOM 1427 O O . GLY A 1 180 ? -3.411 -15.595 -16.445 1.00 42.56 180 GLY A O 1
ATOM 1428 N N . ARG A 1 181 ? -2.537 -14.145 -17.923 1.00 46.56 181 ARG A N 1
ATOM 1429 C CA . ARG A 1 181 ? -1.634 -15.167 -18.522 1.00 46.56 181 ARG A CA 1
ATOM 1430 C C . ARG A 1 181 ? -0.167 -14.837 -18.808 1.00 46.56 181 ARG A C 1
ATOM 1432 O O . ARG A 1 181 ? 0.565 -15.768 -19.138 1.00 46.56 181 ARG A O 1
ATOM 1439 N N . GLU A 1 182 ? 0.313 -13.603 -18.665 1.00 50.25 182 GLU A N 1
ATOM 1440 C CA . GLU A 1 182 ? 1.718 -13.290 -18.981 1.00 50.25 182 GLU A CA 1
ATOM 1441 C C . GLU A 1 182 ? 2.477 -12.657 -17.811 1.00 50.25 182 GLU A C 1
ATOM 1443 O O . GLU A 1 182 ? 2.144 -11.570 -17.348 1.00 50.25 182 GLU A O 1
ATOM 1448 N N . ALA A 1 183 ? 3.568 -13.303 -17.386 1.00 57.59 183 ALA A N 1
ATOM 1449 C CA . ALA A 1 183 ? 4.507 -12.757 -16.410 1.00 57.59 183 ALA A CA 1
ATOM 1450 C C . ALA A 1 183 ? 5.304 -11.584 -17.017 1.00 57.59 183 ALA A C 1
ATOM 1452 O O . ALA A 1 183 ? 6.424 -11.729 -17.514 1.00 57.59 183 ALA A O 1
ATOM 1453 N N . THR A 1 184 ? 4.709 -10.394 -17.014 1.00 61.81 184 THR A N 1
ATOM 1454 C CA . THR A 1 184 ? 5.264 -9.177 -17.628 1.00 61.81 184 THR A CA 1
ATOM 1455 C C . THR A 1 184 ? 6.569 -8.709 -16.980 1.00 61.81 184 THR A C 1
ATOM 1457 O O . THR A 1 184 ? 7.430 -8.189 -17.689 1.00 61.81 184 THR A O 1
ATOM 1460 N N . TYR A 1 185 ? 6.781 -8.972 -15.686 1.00 65.62 185 TYR A N 1
ATOM 1461 C CA . TYR A 1 185 ? 8.034 -8.676 -14.972 1.00 65.62 185 TYR A CA 1
ATOM 1462 C C . TYR A 1 185 ? 9.247 -9.478 -15.488 1.00 65.62 185 TYR A C 1
ATOM 1464 O O . TYR A 1 185 ? 10.388 -9.043 -15.337 1.00 65.62 185 TYR A O 1
ATOM 1472 N N . LEU A 1 186 ? 9.015 -10.618 -16.152 1.00 74.94 186 LEU A N 1
ATOM 1473 C CA . LEU A 1 186 ? 10.042 -11.450 -16.794 1.00 74.94 186 LEU A CA 1
ATOM 1474 C C . LEU A 1 186 ? 10.459 -10.936 -18.192 1.00 74.94 186 LEU A C 1
ATOM 1476 O O . LEU A 1 186 ? 11.335 -11.545 -18.828 1.00 74.94 186 LEU A O 1
ATOM 1480 N N . ARG A 1 187 ? 9.852 -9.839 -18.685 1.00 82.06 187 ARG A N 1
ATOM 1481 C CA . ARG A 1 187 ? 10.235 -9.136 -19.923 1.00 82.06 187 ARG A CA 1
ATOM 1482 C C . ARG A 1 187 ? 11.239 -8.013 -19.605 1.00 82.06 187 ARG A C 1
ATOM 1484 O O . ARG A 1 187 ? 10.831 -6.969 -19.097 1.00 82.06 187 ARG A O 1
ATOM 1491 N N . PRO A 1 188 ? 12.525 -8.141 -19.986 1.00 82.38 188 PRO A N 1
ATOM 1492 C CA . PRO A 1 188 ? 13.579 -7.243 -19.503 1.00 82.38 188 PRO A CA 1
ATOM 1493 C C . PRO A 1 188 ? 13.426 -5.783 -19.951 1.00 82.38 188 PRO A C 1
ATOM 1495 O O . PRO A 1 188 ? 13.884 -4.883 -19.255 1.00 82.38 188 PRO A O 1
ATOM 1498 N N . ALA A 1 189 ? 12.752 -5.526 -21.077 1.00 81.19 189 ALA A N 1
ATOM 1499 C CA . ALA A 1 189 ? 12.457 -4.166 -21.526 1.00 81.19 189 ALA A CA 1
ATOM 1500 C C . ALA A 1 189 ? 11.555 -3.405 -20.534 1.00 81.19 189 ALA A C 1
ATOM 1502 O O . ALA A 1 189 ? 11.801 -2.232 -20.270 1.00 81.19 189 ALA A O 1
ATOM 1503 N N . ARG A 1 190 ? 10.555 -4.081 -19.942 1.00 79.56 190 ARG A N 1
ATOM 1504 C CA . ARG A 1 190 ? 9.664 -3.488 -18.931 1.00 79.56 190 ARG A CA 1
ATOM 1505 C C . ARG A 1 190 ? 10.371 -3.317 -17.592 1.00 79.56 190 ARG A C 1
ATOM 1507 O O . ARG A 1 190 ? 10.244 -2.264 -16.984 1.00 79.56 190 ARG A O 1
ATOM 1514 N N . THR A 1 191 ? 11.174 -4.293 -17.171 1.00 82.56 191 THR A N 1
ATOM 1515 C CA . THR A 1 191 ? 11.969 -4.192 -15.937 1.00 82.56 191 THR A CA 1
ATOM 1516 C C . THR A 1 191 ? 12.956 -3.018 -15.989 1.00 82.56 191 THR A C 1
ATOM 1518 O O . THR A 1 191 ? 13.093 -2.288 -15.015 1.00 82.56 191 THR A O 1
ATOM 1521 N N . VAL A 1 192 ? 13.622 -2.793 -17.130 1.00 85.44 192 VAL A N 1
ATOM 1522 C CA . VAL A 1 192 ? 14.532 -1.645 -17.315 1.00 85.44 192 VAL A CA 1
ATOM 1523 C C . VAL A 1 192 ? 13.773 -0.318 -17.395 1.00 85.44 192 VAL A C 1
ATOM 1525 O O . VAL A 1 192 ? 14.269 0.681 -16.883 1.00 85.44 192 VAL A O 1
ATOM 1528 N N . GLN A 1 193 ? 12.580 -0.293 -18.000 1.00 83.25 193 GLN A N 1
ATOM 1529 C CA . GLN A 1 193 ? 11.716 0.890 -17.993 1.00 83.25 193 GLN A CA 1
ATOM 1530 C C . GLN A 1 193 ? 11.314 1.274 -16.557 1.00 83.25 193 GLN A C 1
ATOM 1532 O O . 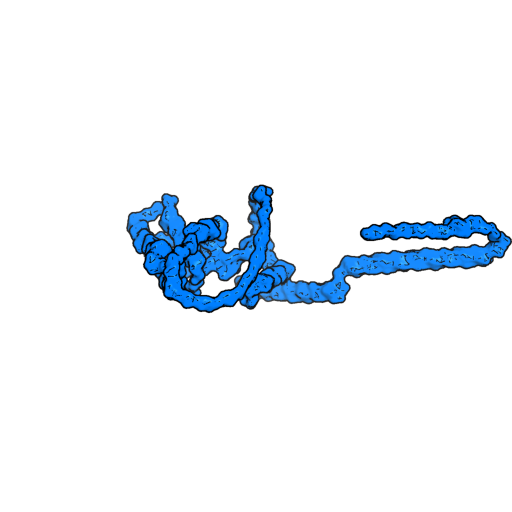GLN A 1 193 ? 11.558 2.406 -16.154 1.00 83.25 193 GLN A O 1
ATOM 1537 N N . LEU A 1 194 ? 10.824 0.312 -15.767 1.00 82.12 194 LEU A N 1
ATOM 1538 C CA . LEU A 1 194 ? 10.461 0.504 -14.359 1.00 82.12 194 LEU A CA 1
ATOM 1539 C C . LEU A 1 194 ? 11.624 1.076 -13.530 1.00 82.12 194 LEU A C 1
ATOM 1541 O O . LEU A 1 194 ? 11.430 1.991 -12.739 1.00 82.12 194 LEU A O 1
ATOM 1545 N N . ILE A 1 195 ? 12.847 0.571 -13.725 1.00 84.56 195 ILE A N 1
ATOM 1546 C CA . ILE A 1 195 ? 14.032 1.075 -13.010 1.00 84.56 195 ILE A CA 1
ATOM 1547 C C . ILE A 1 195 ? 14.322 2.544 -13.365 1.00 84.56 195 ILE A C 1
ATOM 1549 O O . ILE A 1 195 ? 14.671 3.313 -12.475 1.00 84.56 195 ILE A O 1
ATOM 1553 N N . ARG A 1 196 ? 14.136 2.955 -14.629 1.00 84.19 196 ARG A N 1
ATOM 1554 C CA . ARG A 1 196 ? 14.301 4.360 -15.056 1.00 84.19 196 ARG A CA 1
ATOM 1555 C C . ARG A 1 196 ? 13.199 5.274 -14.519 1.00 84.19 196 ARG A C 1
ATOM 15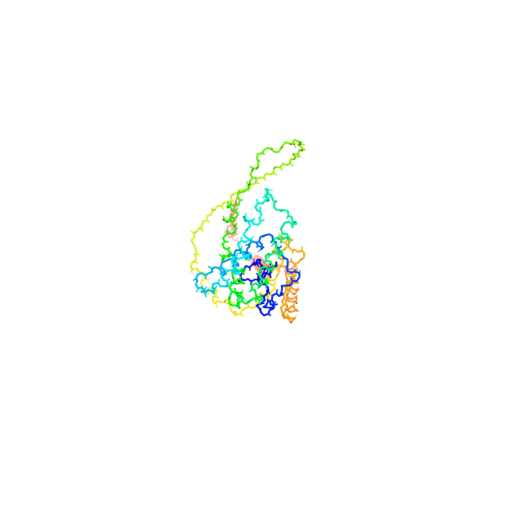57 O O . ARG A 1 196 ? 13.465 6.428 -14.213 1.00 84.19 196 ARG A O 1
ATOM 1564 N N . GLU A 1 197 ? 11.977 4.767 -14.388 1.00 82.38 197 GLU A N 1
ATOM 1565 C CA . GLU A 1 197 ? 10.866 5.500 -13.768 1.00 82.38 197 GLU A CA 1
ATOM 1566 C C . GLU A 1 197 ? 11.128 5.706 -12.263 1.00 82.38 197 GLU A C 1
ATOM 1568 O O . GLU A 1 197 ? 10.996 6.821 -11.765 1.00 82.38 197 GLU A O 1
ATOM 1573 N N . LEU A 1 198 ? 11.627 4.683 -11.555 1.00 82.50 198 LEU A N 1
ATOM 1574 C CA . LEU A 1 198 ? 12.080 4.801 -10.159 1.00 82.50 198 LEU A CA 1
ATOM 1575 C C . LEU A 1 198 ? 13.281 5.753 -9.994 1.00 82.50 198 LEU A C 1
ATOM 1577 O O . LEU A 1 198 ? 13.370 6.454 -8.988 1.00 82.50 198 LEU A O 1
ATOM 1581 N N . GLU A 1 199 ? 14.193 5.800 -10.971 1.00 83.06 199 GLU A N 1
ATOM 1582 C CA . GLU A 1 199 ? 15.317 6.748 -11.014 1.00 83.06 199 GLU A CA 1
ATOM 1583 C C . GLU A 1 199 ? 14.832 8.197 -11.173 1.00 83.06 199 GLU A C 1
ATOM 1585 O O . GLU A 1 199 ? 15.241 9.066 -10.403 1.00 83.06 199 GLU A O 1
ATOM 1590 N N . HIS A 1 200 ? 13.909 8.443 -12.111 1.00 84.31 200 HIS A N 1
ATOM 1591 C CA . HIS A 1 200 ? 13.300 9.757 -12.351 1.00 84.31 200 HIS A CA 1
ATOM 1592 C C . HIS A 1 200 ? 12.479 10.259 -11.153 1.00 84.31 200 HIS A C 1
ATOM 1594 O O . HIS A 1 200 ? 12.418 11.457 -10.897 1.00 84.31 200 HIS A O 1
ATOM 1600 N N . LEU A 1 201 ? 11.853 9.352 -10.401 1.00 84.50 201 LEU A N 1
ATOM 1601 C CA . LEU A 1 201 ? 11.129 9.670 -9.166 1.00 84.50 201 LEU A CA 1
ATOM 1602 C C . LEU A 1 201 ? 12.047 9.767 -7.930 1.00 84.50 201 LEU A C 1
ATOM 1604 O O . LEU A 1 201 ? 11.555 9.951 -6.821 1.00 84.50 201 LEU A O 1
ATOM 1608 N N . HIS A 1 202 ? 13.369 9.625 -8.096 1.00 83.69 202 HIS A N 1
ATOM 1609 C CA . HIS A 1 202 ? 14.363 9.606 -7.014 1.00 83.69 202 HIS A CA 1
ATOM 1610 C C . HIS A 1 202 ? 14.085 8.560 -5.909 1.00 83.69 202 HIS A C 1
ATOM 1612 O O . HIS A 1 202 ? 14.489 8.726 -4.760 1.00 83.69 202 HIS A O 1
ATOM 1618 N N . LEU A 1 203 ? 13.440 7.443 -6.265 1.00 81.94 203 LEU A N 1
ATOM 1619 C CA . LEU A 1 203 ? 13.079 6.345 -5.354 1.00 81.94 203 LEU A CA 1
ATOM 1620 C C . LEU A 1 203 ? 14.171 5.265 -5.229 1.00 81.94 203 LEU A C 1
ATOM 1622 O O . LEU A 1 203 ? 13.980 4.255 -4.543 1.00 81.94 203 LEU A O 1
ATOM 1626 N N . LEU A 1 204 ? 15.315 5.449 -5.894 1.00 81.81 204 LEU A N 1
ATOM 1627 C CA . LEU A 1 204 ? 16.487 4.584 -5.761 1.00 81.81 204 LEU A CA 1
ATOM 1628 C C . LEU A 1 204 ? 17.310 4.959 -4.508 1.00 81.81 204 LEU A C 1
ATOM 1630 O O . LEU A 1 204 ? 17.537 6.144 -4.271 1.00 81.81 204 LEU A O 1
ATOM 1634 N N . PRO A 1 205 ? 17.839 3.982 -3.743 1.00 80.81 205 PRO A N 1
ATOM 1635 C CA . PRO A 1 205 ? 17.785 2.537 -3.981 1.00 80.81 205 PRO A CA 1
ATOM 1636 C C . PRO A 1 205 ? 16.442 1.902 -3.574 1.00 80.81 205 PRO A C 1
ATOM 1638 O O . PRO A 1 205 ? 15.988 2.049 -2.444 1.00 80.81 205 PRO A O 1
ATOM 1641 N N . THR A 1 206 ? 15.846 1.116 -4.477 1.00 79.50 206 THR A N 1
ATOM 1642 C CA . THR A 1 206 ? 14.564 0.420 -4.255 1.00 79.50 206 THR A CA 1
ATOM 1643 C C . THR A 1 206 ? 14.765 -1.091 -4.103 1.00 79.50 206 THR A C 1
ATOM 1645 O O . THR A 1 206 ? 15.557 -1.693 -4.830 1.00 79.50 206 THR A O 1
ATOM 1648 N N . LEU A 1 207 ? 14.004 -1.732 -3.209 1.00 83.25 207 LEU A N 1
ATOM 1649 C CA . LEU A 1 207 ? 13.911 -3.194 -3.119 1.00 83.25 207 LEU A CA 1
ATOM 1650 C C . LEU A 1 207 ? 12.742 -3.708 -3.971 1.00 83.25 207 LEU A C 1
ATOM 1652 O O . LEU A 1 207 ? 11.591 -3.349 -3.730 1.00 83.25 207 LEU A O 1
ATOM 1656 N N . ILE A 1 208 ? 13.037 -4.574 -4.943 1.00 79.94 208 ILE A N 1
ATOM 1657 C CA . ILE A 1 208 ? 12.033 -5.265 -5.765 1.00 79.94 208 ILE A CA 1
ATOM 1658 C C . ILE A 1 208 ? 11.890 -6.694 -5.240 1.00 79.94 208 ILE A C 1
ATOM 1660 O O . ILE A 1 208 ? 12.832 -7.485 -5.322 1.00 79.94 208 ILE A O 1
ATOM 1664 N N . PHE A 1 209 ? 10.712 -7.028 -4.718 1.00 77.25 209 PHE A N 1
ATOM 1665 C CA . PHE A 1 209 ? 10.403 -8.367 -4.220 1.00 77.25 209 PHE A CA 1
ATOM 1666 C C . PHE A 1 209 ? 9.807 -9.251 -5.320 1.00 77.25 209 PHE A C 1
ATOM 1668 O O . PHE A 1 209 ? 8.995 -8.811 -6.130 1.00 77.25 209 PHE A O 1
ATOM 1675 N N . ASN A 1 210 ? 10.204 -10.521 -5.323 1.00 78.56 210 ASN A N 1
ATOM 1676 C CA . ASN A 1 210 ? 9.587 -11.597 -6.091 1.00 78.56 210 ASN A CA 1
ATOM 1677 C C . ASN A 1 210 ? 9.667 -12.869 -5.228 1.00 78.56 210 ASN A C 1
ATOM 1679 O O . ASN A 1 210 ? 10.630 -13.051 -4.482 1.00 78.56 210 ASN A O 1
ATOM 1683 N N . PHE A 1 211 ? 8.637 -13.708 -5.285 1.00 76.62 211 PHE A N 1
ATOM 1684 C CA . PHE A 1 211 ? 8.468 -14.861 -4.405 1.00 76.62 211 PHE A CA 1
ATOM 1685 C C . PHE A 1 211 ? 9.124 -16.151 -4.936 1.00 76.62 211 PHE A C 1
ATOM 1687 O O . PHE A 1 211 ? 9.337 -17.067 -4.145 1.00 76.62 211 PHE A O 1
ATOM 1694 N N . ASP A 1 212 ? 9.516 -16.224 -6.219 1.00 78.00 212 ASP A N 1
ATOM 1695 C CA . ASP A 1 212 ? 10.337 -17.330 -6.746 1.00 78.00 212 ASP A CA 1
ATOM 1696 C C . ASP A 1 212 ? 11.786 -16.895 -7.023 1.00 78.00 212 ASP A C 1
ATOM 1698 O O . ASP A 1 212 ? 12.085 -15.974 -7.791 1.00 78.00 212 ASP A O 1
ATOM 1702 N N . ARG A 1 213 ? 12.723 -17.632 -6.421 1.00 77.25 213 ARG A N 1
ATOM 1703 C CA . ARG A 1 213 ? 14.166 -17.466 -6.596 1.00 77.25 213 ARG A CA 1
ATOM 1704 C C . ARG A 1 213 ? 14.625 -17.732 -8.033 1.00 77.25 213 ARG A C 1
ATOM 1706 O O . ARG A 1 213 ? 15.581 -17.096 -8.481 1.00 77.25 213 ARG A O 1
ATOM 1713 N N . HIS A 1 214 ? 13.979 -18.648 -8.756 1.00 81.31 214 HIS A N 1
ATOM 1714 C CA . HIS A 1 214 ? 14.314 -18.939 -10.153 1.00 81.31 214 HIS A CA 1
ATOM 1715 C C . HIS A 1 214 ? 13.972 -17.752 -11.051 1.00 81.31 214 HIS A C 1
ATOM 1717 O O . HIS A 1 214 ? 14.796 -17.357 -11.880 1.00 81.31 214 HIS A O 1
ATOM 1723 N N . ASP A 1 215 ? 12.821 -17.124 -10.816 1.00 81.38 215 ASP A N 1
ATOM 1724 C CA . ASP A 1 215 ? 12.388 -15.940 -11.550 1.00 81.38 215 ASP A CA 1
ATOM 1725 C C . ASP A 1 215 ? 13.229 -14.705 -11.235 1.00 81.38 215 ASP A C 1
ATOM 1727 O O . ASP A 1 215 ? 13.561 -13.968 -12.162 1.00 81.38 215 ASP A O 1
ATOM 1731 N N . ILE A 1 216 ? 13.678 -14.509 -9.988 1.00 82.56 216 ILE A N 1
ATOM 1732 C CA . ILE A 1 216 ? 14.670 -13.465 -9.661 1.00 82.56 216 ILE A CA 1
ATOM 1733 C C . ILE A 1 216 ? 15.933 -13.646 -10.516 1.00 82.56 216 ILE A C 1
ATOM 1735 O O . ILE A 1 216 ? 16.378 -12.714 -11.191 1.00 82.56 216 ILE A O 1
ATOM 1739 N N . MET A 1 217 ? 16.500 -14.855 -10.531 1.00 85.50 217 MET A N 1
ATOM 1740 C CA . MET A 1 217 ? 17.727 -15.143 -11.282 1.00 85.50 217 MET A CA 1
ATOM 1741 C C . MET A 1 217 ? 17.514 -15.019 -12.800 1.00 85.50 217 MET A C 1
ATOM 1743 O O . MET A 1 217 ? 18.387 -14.511 -13.511 1.00 85.50 217 MET A O 1
ATOM 1747 N N . ALA A 1 218 ? 16.350 -15.434 -13.308 1.00 83.50 218 ALA A N 1
ATOM 1748 C CA . ALA A 1 218 ? 15.979 -15.289 -14.712 1.00 83.50 218 ALA A CA 1
ATOM 1749 C C . ALA A 1 218 ? 15.771 -13.819 -15.109 1.00 83.50 218 ALA A C 1
ATOM 1751 O O . ALA A 1 218 ? 16.264 -13.405 -16.160 1.00 83.50 218 ALA A O 1
ATOM 1752 N N . MET A 1 219 ? 15.103 -13.022 -14.271 1.00 84.00 219 MET A N 1
ATOM 1753 C CA . MET A 1 219 ? 14.890 -11.586 -14.459 1.00 84.00 219 MET A CA 1
ATOM 1754 C C . MET A 1 219 ? 16.231 -10.850 -14.530 1.00 84.00 219 MET A C 1
ATOM 1756 O O . MET A 1 219 ? 16.509 -10.194 -15.532 1.00 84.00 219 MET A O 1
ATOM 1760 N N . VAL A 1 220 ? 17.115 -11.039 -13.541 1.00 87.19 220 VAL A N 1
ATOM 1761 C CA . VAL A 1 220 ? 18.453 -10.417 -13.522 1.00 87.19 220 VAL A CA 1
ATOM 1762 C C . VAL A 1 220 ? 19.267 -10.811 -14.761 1.00 87.19 220 VAL A C 1
ATOM 1764 O O . VAL A 1 220 ? 19.824 -9.942 -15.436 1.00 87.19 220 VAL A O 1
ATOM 1767 N N . LYS A 1 221 ? 19.295 -12.102 -15.124 1.00 89.50 221 LYS A N 1
ATOM 1768 C CA . LYS A 1 221 ? 20.013 -12.595 -16.314 1.00 89.50 221 LYS A CA 1
ATOM 1769 C C . LYS A 1 221 ? 19.466 -12.014 -17.623 1.00 89.50 221 LYS A C 1
ATOM 1771 O O . LYS A 1 221 ? 20.243 -11.681 -18.515 1.00 89.50 221 LYS A O 1
ATOM 1776 N N . ARG A 1 222 ? 18.143 -11.885 -17.762 1.00 87.56 222 ARG A N 1
ATOM 1777 C CA . ARG A 1 222 ? 17.510 -11.298 -18.956 1.00 87.56 222 ARG A CA 1
ATOM 1778 C C . ARG A 1 222 ? 17.757 -9.791 -19.035 1.00 87.56 222 ARG A C 1
ATOM 1780 O O . ARG A 1 222 ? 18.032 -9.292 -20.123 1.00 87.56 222 ARG A O 1
ATOM 1787 N N . CYS A 1 223 ? 17.712 -9.079 -17.908 1.00 87.62 223 CYS A N 1
ATOM 1788 C CA . CYS A 1 223 ? 17.994 -7.645 -17.846 1.00 87.62 223 CYS A CA 1
ATOM 1789 C C . CYS A 1 223 ? 19.443 -7.326 -18.224 1.00 87.62 223 CYS A C 1
ATOM 1791 O O . CYS A 1 223 ? 19.662 -6.458 -19.064 1.00 87.62 223 CYS A O 1
ATOM 1793 N N . THR A 1 224 ? 20.431 -8.056 -17.695 1.00 88.88 224 THR A N 1
ATOM 1794 C CA . THR A 1 224 ? 21.843 -7.835 -18.063 1.00 88.88 224 THR A CA 1
ATOM 1795 C C . THR A 1 224 ? 22.107 -8.140 -19.538 1.00 88.88 224 THR A C 1
ATOM 1797 O O . THR A 1 224 ? 22.758 -7.347 -20.215 1.00 88.88 224 THR A O 1
ATOM 1800 N N . GLN A 1 225 ? 21.530 -9.217 -20.084 1.00 89.75 225 GLN A N 1
ATOM 1801 C CA . GLN A 1 225 ? 21.598 -9.516 -21.521 1.00 89.75 225 GLN A CA 1
ATOM 1802 C C . GLN A 1 225 ? 20.931 -8.436 -22.388 1.00 89.75 225 GLN A C 1
ATOM 1804 O O . GLN A 1 225 ? 21.436 -8.108 -23.461 1.00 89.75 225 GLN A O 1
ATOM 1809 N N . TYR A 1 226 ? 19.804 -7.875 -21.945 1.00 88.62 226 TYR A N 1
ATOM 1810 C CA . TYR A 1 226 ? 19.099 -6.810 -22.658 1.00 88.62 226 TYR A CA 1
ATOM 1811 C C . TYR A 1 226 ? 19.862 -5.480 -22.620 1.00 88.62 226 TYR A C 1
ATOM 1813 O O . TYR A 1 226 ? 19.990 -4.828 -23.654 1.00 88.62 226 TYR A O 1
ATOM 1821 N N . LEU A 1 227 ? 20.440 -5.112 -21.472 1.00 86.75 227 LEU A N 1
ATOM 1822 C CA . LEU A 1 227 ? 21.305 -3.937 -21.341 1.00 86.75 227 LEU A CA 1
ATOM 1823 C C . LEU A 1 227 ? 22.581 -4.080 -22.182 1.00 86.75 227 LEU A C 1
ATOM 1825 O O . LEU A 1 227 ? 22.928 -3.151 -22.904 1.00 86.75 227 LEU A O 1
ATOM 1829 N N . ALA A 1 228 ? 23.217 -5.257 -22.189 1.00 86.56 228 ALA A N 1
ATOM 1830 C CA . ALA A 1 228 ? 24.358 -5.538 -23.060 1.00 86.56 228 ALA A CA 1
ATOM 1831 C C . ALA A 1 228 ? 23.991 -5.414 -24.553 1.00 86.56 228 ALA A C 1
ATOM 1833 O O . ALA A 1 228 ? 24.756 -4.845 -25.330 1.00 86.56 228 ALA A O 1
ATOM 1834 N N . LYS A 1 229 ? 22.793 -5.869 -24.955 1.00 85.31 229 LYS A N 1
ATOM 1835 C CA . LYS A 1 229 ? 22.266 -5.661 -26.315 1.00 85.31 229 LYS A CA 1
ATOM 1836 C C . LYS A 1 229 ? 21.984 -4.187 -26.621 1.00 85.31 229 LYS A C 1
ATOM 1838 O O . LYS A 1 229 ? 22.358 -3.741 -27.699 1.00 85.31 229 LYS A O 1
ATOM 1843 N N . GLN A 1 230 ? 21.380 -3.421 -25.705 1.00 81.69 230 GLN A N 1
ATOM 1844 C CA . GLN A 1 230 ? 21.190 -1.972 -25.887 1.00 81.69 230 GLN A CA 1
ATOM 1845 C C . GLN A 1 230 ? 22.531 -1.238 -26.007 1.00 81.69 230 GLN A C 1
ATOM 1847 O O . GLN A 1 230 ? 22.674 -0.367 -26.859 1.00 81.69 230 GLN A O 1
ATOM 1852 N N . GLN A 1 231 ? 23.524 -1.608 -25.196 1.00 81.56 231 GLN A N 1
ATOM 1853 C CA . GLN A 1 231 ? 24.869 -1.048 -25.266 1.00 81.56 231 GLN A CA 1
ATOM 1854 C C . GLN A 1 231 ? 25.523 -1.378 -26.614 1.00 81.56 231 GLN A C 1
ATOM 1856 O O . GLN A 1 231 ? 25.997 -0.471 -27.291 1.00 81.56 231 GLN A O 1
ATOM 1861 N N . TYR A 1 232 ? 25.463 -2.637 -27.057 1.00 78.50 232 TYR A N 1
ATOM 1862 C CA . TYR A 1 232 ? 25.945 -3.046 -28.377 1.00 78.50 232 TYR A CA 1
ATOM 1863 C C . TYR A 1 232 ? 25.267 -2.251 -29.507 1.00 78.50 232 TYR A C 1
ATOM 1865 O O . TYR A 1 232 ? 25.961 -1.659 -30.329 1.00 78.50 232 TYR A O 1
ATOM 1873 N N . ALA A 1 233 ? 23.934 -2.132 -29.501 1.00 74.62 233 ALA A N 1
ATOM 1874 C CA . ALA A 1 233 ? 23.194 -1.351 -30.500 1.00 74.62 233 ALA A CA 1
ATOM 1875 C C . ALA A 1 233 ? 23.487 0.163 -30.431 1.00 74.62 233 ALA A C 1
ATOM 1877 O O . ALA A 1 233 ? 23.421 0.852 -31.446 1.00 74.62 233 ALA A O 1
ATOM 1878 N N . LYS A 1 234 ? 23.853 0.700 -29.258 1.00 71.12 234 LYS A N 1
ATOM 1879 C CA . LYS A 1 234 ? 24.294 2.098 -29.108 1.00 71.12 234 LYS A CA 1
ATOM 1880 C C . LYS A 1 234 ? 25.656 2.345 -29.770 1.00 71.12 234 LYS A C 1
ATOM 1882 O O . LYS A 1 234 ? 25.846 3.411 -30.347 1.00 71.12 234 LYS A O 1
ATOM 1887 N N . TYR A 1 235 ? 26.582 1.386 -29.692 1.00 65.81 235 TYR A N 1
ATOM 1888 C CA . TYR A 1 235 ? 27.923 1.506 -30.282 1.00 65.81 235 TYR A CA 1
ATOM 1889 C C . TYR A 1 235 ? 27.995 1.090 -31.758 1.00 65.81 235 TYR A C 1
ATOM 1891 O O . TYR A 1 235 ? 28.765 1.683 -32.508 1.00 65.81 235 TYR A O 1
ATOM 1899 N N . HIS A 1 236 ? 27.199 0.105 -32.184 1.00 65.88 236 HIS A N 1
ATOM 1900 C CA . HIS A 1 236 ? 27.238 -0.447 -33.545 1.00 65.88 236 HIS A CA 1
ATOM 1901 C C . HIS A 1 236 ? 26.052 -0.030 -34.432 1.00 65.88 236 HIS A C 1
ATOM 1903 O O . HIS A 1 236 ? 26.138 -0.166 -35.645 1.00 65.88 236 HIS A O 1
ATOM 1909 N N . GLY A 1 237 ? 24.985 0.540 -33.863 1.00 61.50 237 GLY A N 1
ATOM 1910 C CA . GLY A 1 237 ? 23.778 0.937 -34.591 1.00 61.50 237 GLY A CA 1
ATOM 1911 C C . GLY A 1 237 ? 22.662 -0.113 -34.562 1.00 61.50 237 GLY A C 1
ATOM 1912 O O . GLY A 1 237 ? 22.790 -1.188 -33.975 1.00 61.50 237 GLY A O 1
ATOM 1913 N N . SER A 1 238 ? 21.526 0.227 -35.177 1.00 63.03 238 SER A N 1
ATOM 1914 C CA . SER A 1 238 ? 20.429 -0.712 -35.435 1.00 63.03 238 SER A CA 1
ATOM 1915 C C . SER A 1 238 ? 20.586 -1.370 -36.806 1.00 63.03 238 SER A C 1
ATOM 1917 O O . SER A 1 238 ? 21.123 -0.757 -37.732 1.00 63.03 238 SER A O 1
ATOM 1919 N N . GLU A 1 239 ? 20.022 -2.570 -36.974 1.00 59.16 239 GLU A N 1
ATOM 1920 C CA . GLU A 1 239 ? 20.002 -3.286 -38.262 1.00 59.16 239 GLU A CA 1
ATOM 1921 C C . GLU A 1 239 ? 19.406 -2.434 -39.400 1.00 59.16 239 GLU A C 1
ATOM 1923 O O . GLU A 1 239 ? 19.815 -2.557 -40.552 1.00 59.16 239 GLU A O 1
ATOM 1928 N N . GLU A 1 240 ? 18.499 -1.498 -39.094 1.00 57.66 240 GLU A N 1
ATOM 1929 C CA . GLU A 1 240 ? 17.986 -0.535 -40.072 1.00 57.66 240 GLU A CA 1
ATOM 1930 C C . GLU A 1 240 ? 19.030 0.477 -40.558 1.00 57.66 240 GLU A C 1
ATOM 1932 O O . GLU A 1 240 ? 18.992 0.870 -41.724 1.00 57.66 240 GLU A O 1
ATOM 1937 N N . ARG A 1 241 ? 19.941 0.944 -39.693 1.00 61.16 241 ARG A N 1
ATOM 1938 C CA . ARG A 1 241 ? 21.026 1.852 -40.098 1.00 61.16 241 ARG A CA 1
ATOM 1939 C C . ARG A 1 241 ? 22.055 1.114 -40.947 1.00 61.16 241 ARG A C 1
ATOM 1941 O O . ARG A 1 241 ? 22.485 1.661 -41.965 1.00 61.16 241 ARG A O 1
ATOM 1948 N N . ASP A 1 242 ? 22.353 -0.136 -40.612 1.00 64.00 242 ASP A N 1
ATOM 1949 C CA . ASP A 1 242 ? 23.190 -1.005 -41.442 1.00 64.00 242 ASP A CA 1
ATOM 1950 C C . ASP A 1 242 ? 22.521 -1.305 -42.787 1.00 64.00 242 ASP A C 1
ATOM 1952 O O . ASP A 1 242 ? 23.158 -1.197 -43.836 1.00 64.00 242 ASP A O 1
ATOM 1956 N N . HIS A 1 243 ? 21.215 -1.587 -42.796 1.00 67.50 243 HIS A N 1
ATOM 1957 C CA . HIS A 1 243 ? 20.451 -1.808 -44.022 1.00 67.50 243 HIS A CA 1
ATOM 1958 C C . HIS A 1 243 ? 20.3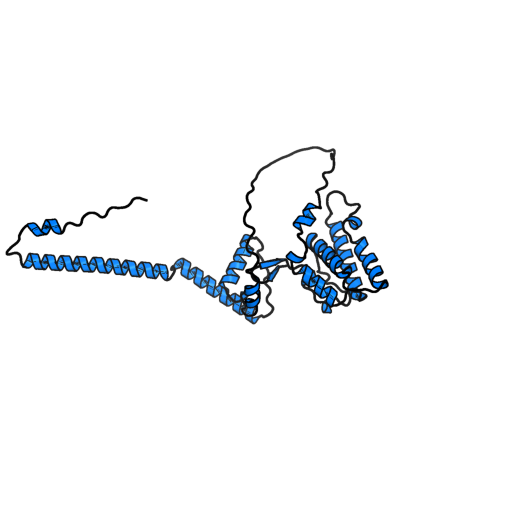96 -0.554 -44.907 1.00 67.50 243 HIS A C 1
ATOM 1960 O O . HIS A 1 243 ? 20.671 -0.646 -46.104 1.00 67.50 243 HIS A O 1
ATOM 1966 N N . ARG A 1 244 ? 20.126 0.632 -44.338 1.00 69.94 244 ARG A N 1
ATOM 1967 C CA . ARG A 1 244 ? 20.175 1.918 -45.063 1.00 69.94 244 ARG A CA 1
ATOM 1968 C C . ARG A 1 244 ? 21.570 2.177 -45.641 1.00 69.94 244 ARG A C 1
ATOM 1970 O O . ARG A 1 244 ? 21.685 2.499 -46.820 1.00 69.94 244 ARG A O 1
ATOM 1977 N N . THR A 1 245 ? 22.628 1.948 -44.861 1.00 70.75 245 THR A N 1
ATOM 1978 C CA . THR A 1 245 ? 24.025 2.103 -45.309 1.00 70.75 245 THR A CA 1
ATOM 1979 C C . THR A 1 245 ? 24.378 1.118 -46.429 1.00 70.75 245 THR A C 1
ATOM 1981 O O . THR A 1 245 ? 25.018 1.489 -47.413 1.00 70.75 245 THR A O 1
ATOM 1984 N N . LYS A 1 246 ? 23.911 -0.132 -46.337 1.00 77.19 246 LYS A N 1
ATOM 1985 C CA . LYS A 1 246 ? 24.102 -1.176 -47.354 1.00 77.19 246 LYS A CA 1
ATOM 1986 C C . LYS A 1 246 ? 23.343 -0.871 -48.650 1.00 77.19 246 LYS A C 1
ATOM 1988 O O . LYS A 1 246 ? 23.898 -1.064 -49.730 1.00 77.19 246 LYS A O 1
ATOM 1993 N N . MET A 1 247 ? 22.116 -0.356 -48.554 1.00 79.44 247 MET A N 1
ATOM 1994 C CA . MET A 1 247 ? 21.310 0.084 -49.700 1.00 79.44 247 MET A CA 1
ATOM 1995 C C . MET A 1 247 ? 21.925 1.298 -50.405 1.00 79.44 247 MET A C 1
ATOM 1997 O O . MET A 1 247 ? 22.046 1.303 -51.628 1.00 79.44 247 MET A O 1
ATOM 2001 N N . GLU A 1 248 ? 22.392 2.289 -49.649 1.00 76.19 248 GLU A N 1
ATOM 2002 C CA . GLU A 1 248 ? 23.063 3.468 -50.203 1.00 76.19 248 GLU A CA 1
ATOM 2003 C C . GLU A 1 248 ? 24.420 3.105 -50.841 1.00 76.19 248 GLU A C 1
ATOM 2005 O O . GLU A 1 248 ? 24.727 3.540 -51.951 1.00 76.19 248 GLU A O 1
ATOM 2010 N N . ASN A 1 249 ? 25.206 2.211 -50.232 1.00 77.31 249 ASN A N 1
ATOM 2011 C CA . ASN A 1 249 ? 26.431 1.700 -50.857 1.00 77.31 249 ASN A CA 1
ATOM 2012 C C . ASN A 1 249 ? 26.150 0.871 -52.125 1.00 77.31 249 ASN A C 1
ATOM 2014 O O . ASN A 1 249 ? 26.903 0.967 -53.096 1.00 77.31 249 ASN A O 1
ATOM 2018 N N . LYS A 1 250 ? 25.042 0.117 -52.174 1.00 88.94 250 LYS A N 1
ATOM 2019 C CA . LYS A 1 250 ? 24.585 -0.561 -53.399 1.00 88.94 250 LYS A CA 1
ATOM 2020 C C . LYS A 1 250 ? 24.241 0.453 -54.501 1.00 88.94 250 LYS A C 1
ATOM 2022 O O . LYS A 1 250 ? 24.751 0.322 -55.613 1.00 88.94 250 LYS A O 1
ATOM 2027 N N . ARG A 1 251 ? 23.478 1.505 -54.182 1.00 84.75 251 ARG A N 1
ATOM 2028 C CA . ARG A 1 251 ? 23.152 2.614 -55.100 1.00 84.75 251 ARG A CA 1
ATOM 2029 C C . ARG A 1 251 ? 24.413 3.304 -55.641 1.00 84.75 251 ARG A C 1
ATOM 2031 O O . ARG A 1 251 ? 24.515 3.530 -56.845 1.00 84.75 251 ARG A O 1
ATOM 2038 N N . ARG A 1 252 ? 25.412 3.576 -54.792 1.00 85.38 252 ARG A N 1
ATOM 2039 C CA . ARG A 1 252 ? 26.717 4.135 -55.209 1.00 85.38 252 ARG A CA 1
ATOM 2040 C C . ARG A 1 252 ? 27.451 3.224 -56.196 1.00 85.38 252 ARG A C 1
ATOM 2042 O O . ARG A 1 252 ? 27.948 3.704 -57.213 1.00 85.38 252 ARG A O 1
ATOM 2049 N N . MET A 1 253 ? 27.469 1.915 -55.939 1.00 83.62 253 MET A N 1
ATOM 2050 C CA . MET A 1 253 ? 28.073 0.928 -56.843 1.00 83.62 253 MET A CA 1
ATOM 2051 C C . MET A 1 253 ? 27.346 0.831 -58.191 1.00 83.62 253 MET A C 1
ATOM 2053 O O . MET A 1 253 ? 27.995 0.657 -59.221 1.00 83.62 253 MET A O 1
ATOM 2057 N N . GLU A 1 254 ? 26.020 0.971 -58.217 1.00 88.44 254 GLU A N 1
ATOM 2058 C CA . GLU A 1 254 ? 25.233 1.006 -59.457 1.00 88.44 254 GLU A CA 1
ATOM 2059 C C . GLU A 1 254 ? 25.513 2.273 -60.281 1.00 88.44 254 GLU A C 1
ATOM 2061 O O . GLU A 1 254 ? 25.714 2.181 -61.492 1.00 88.44 254 GLU A O 1
ATOM 2066 N N . VAL A 1 255 ? 25.620 3.443 -59.637 1.00 88.69 255 VAL A N 1
ATOM 2067 C CA . VAL A 1 255 ? 26.030 4.697 -60.299 1.00 88.69 255 VAL A CA 1
ATOM 2068 C C . VAL A 1 255 ? 27.450 4.589 -60.862 1.00 88.69 255 VAL A C 1
ATOM 2070 O O . VAL A 1 255 ? 27.688 4.996 -62.000 1.00 88.69 255 VAL A O 1
ATOM 2073 N N . TYR A 1 256 ? 28.390 4.011 -60.107 1.00 85.75 256 TYR A N 1
ATOM 2074 C CA . TYR A 1 256 ? 29.757 3.786 -60.582 1.00 85.75 256 TYR A CA 1
ATOM 2075 C C . TYR A 1 256 ? 29.794 2.851 -61.800 1.00 85.75 256 TYR A C 1
ATOM 2077 O O . TYR A 1 256 ? 30.419 3.189 -62.804 1.00 85.75 256 TYR A O 1
ATOM 2085 N N . LYS A 1 257 ? 29.072 1.722 -61.762 1.00 88.75 257 LYS A N 1
ATOM 2086 C CA . LYS A 1 257 ? 28.977 0.792 -62.902 1.00 88.75 257 LYS A CA 1
ATOM 2087 C C . LYS A 1 257 ? 28.421 1.465 -64.155 1.00 88.75 257 LYS A C 1
ATOM 2089 O O . LYS A 1 257 ? 29.055 1.361 -65.199 1.00 88.75 257 LYS A O 1
ATOM 2094 N N . LYS A 1 258 ? 27.324 2.224 -64.039 1.00 86.94 258 LYS A N 1
ATOM 2095 C CA . LYS A 1 258 ? 26.754 2.982 -65.168 1.00 86.94 258 LYS A CA 1
ATOM 2096 C C . LYS A 1 258 ? 27.756 3.973 -65.765 1.00 86.94 258 LYS A C 1
ATOM 2098 O O . LYS A 1 258 ? 27.882 4.035 -66.982 1.00 86.94 258 LYS A O 1
ATOM 2103 N N . LYS A 1 259 ? 28.521 4.694 -64.934 1.00 84.06 259 LYS A N 1
ATOM 2104 C CA . LYS A 1 259 ? 29.588 5.593 -65.414 1.00 84.06 259 LYS A CA 1
ATOM 2105 C C . LYS A 1 259 ? 30.718 4.838 -66.124 1.00 84.06 259 LYS A C 1
ATOM 2107 O O . LYS A 1 259 ? 31.184 5.290 -67.162 1.00 84.06 259 LYS A O 1
ATOM 2112 N N . VAL A 1 260 ? 31.139 3.681 -65.610 1.00 87.94 260 VAL A N 1
ATOM 2113 C CA . VAL A 1 260 ? 32.158 2.836 -66.263 1.00 87.94 260 VAL A CA 1
ATOM 2114 C C . VAL A 1 260 ? 31.650 2.259 -67.590 1.00 87.94 260 VAL A C 1
ATOM 2116 O O . VAL A 1 260 ? 32.410 2.173 -68.550 1.00 87.94 260 VAL A O 1
ATOM 2119 N N . GLU A 1 261 ? 30.374 1.884 -67.676 1.00 86.06 261 GLU A N 1
ATOM 2120 C CA . GLU A 1 261 ? 29.739 1.445 -68.924 1.00 86.06 261 GLU A CA 1
ATOM 2121 C C . GLU A 1 261 ? 29.643 2.588 -69.941 1.00 86.06 261 GLU A C 1
ATOM 2123 O O . GLU A 1 261 ? 30.018 2.390 -71.093 1.00 86.06 261 GLU A O 1
ATOM 2128 N N . GLN A 1 262 ? 29.255 3.795 -69.514 1.00 77.94 262 GLN A N 1
ATOM 2129 C CA . GLN A 1 262 ? 29.277 5.001 -70.350 1.00 77.94 262 GLN A CA 1
ATOM 2130 C C . GLN A 1 262 ? 30.683 5.298 -70.885 1.00 77.94 262 GLN A C 1
ATOM 2132 O O . GLN A 1 262 ? 30.836 5.493 -72.086 1.00 77.94 262 GLN A O 1
ATOM 2137 N N . VAL A 1 263 ? 31.719 5.263 -70.038 1.00 81.81 263 VAL A N 1
ATOM 2138 C CA . VAL A 1 263 ? 33.114 5.453 -70.478 1.00 81.81 263 VAL A CA 1
ATOM 2139 C C . VAL A 1 263 ? 33.518 4.390 -71.502 1.00 81.81 263 VAL A C 1
ATOM 2141 O O . VAL A 1 263 ? 34.022 4.749 -72.557 1.00 81.81 263 VAL A O 1
ATOM 2144 N N . LYS A 1 264 ? 33.207 3.107 -71.274 1.00 79.69 264 LYS A N 1
ATOM 2145 C CA . LYS A 1 264 ? 33.491 2.030 -72.243 1.00 79.69 264 LYS A CA 1
ATOM 2146 C C . LYS A 1 264 ? 32.740 2.179 -73.567 1.00 79.69 264 LYS A C 1
ATOM 2148 O O . LYS A 1 264 ? 33.248 1.754 -74.601 1.00 79.69 264 LYS A O 1
ATOM 2153 N N . VAL A 1 265 ? 31.523 2.723 -73.548 1.00 79.25 265 VAL A N 1
ATOM 2154 C CA . VAL A 1 265 ? 30.762 3.027 -74.769 1.00 79.25 265 VAL A CA 1
ATOM 2155 C C . VAL A 1 265 ? 31.400 4.207 -75.501 1.00 79.25 265 VAL A C 1
ATOM 2157 O O . VAL A 1 265 ? 31.652 4.085 -76.693 1.00 79.25 265 VAL A O 1
ATOM 2160 N N . MET A 1 266 ? 31.771 5.278 -74.795 1.00 72.94 266 MET A N 1
ATOM 2161 C CA . MET A 1 266 ? 32.491 6.422 -75.369 1.00 72.94 266 MET A CA 1
ATOM 2162 C C . MET A 1 266 ? 33.872 6.038 -75.920 1.00 72.94 266 MET A C 1
ATOM 2164 O O . MET A 1 266 ? 34.260 6.531 -76.970 1.00 72.94 266 MET A O 1
ATOM 2168 N N . GLU A 1 267 ? 34.611 5.146 -75.258 1.00 74.81 267 GLU A N 1
ATOM 2169 C CA . GLU A 1 267 ? 35.891 4.609 -75.745 1.00 74.81 267 GLU A CA 1
ATOM 2170 C C . GLU A 1 267 ? 35.707 3.763 -77.011 1.00 74.81 267 GLU A C 1
ATOM 2172 O O . GLU A 1 267 ? 36.501 3.877 -77.938 1.00 74.81 267 GLU A O 1
ATOM 2177 N N . LYS A 1 268 ? 34.641 2.954 -77.087 1.00 73.56 268 LYS A N 1
ATOM 2178 C CA . LYS A 1 268 ? 34.293 2.193 -78.299 1.00 73.56 268 LYS A CA 1
ATOM 2179 C C . LYS A 1 268 ? 33.799 3.075 -79.441 1.00 73.56 268 LYS A C 1
ATOM 2181 O O . LYS A 1 268 ? 34.097 2.771 -80.586 1.00 73.56 268 LYS A O 1
ATOM 2186 N N . MET A 1 269 ? 33.054 4.137 -79.141 1.00 63.28 269 MET A N 1
ATOM 2187 C CA . MET A 1 269 ? 32.627 5.124 -80.133 1.00 63.28 269 MET A CA 1
ATOM 2188 C C . MET A 1 269 ? 33.842 5.881 -80.673 1.00 63.28 269 MET A C 1
ATOM 2190 O O . MET A 1 269 ? 34.040 5.875 -81.876 1.00 63.28 269 MET A O 1
ATOM 2194 N N . LYS A 1 270 ? 34.744 6.349 -79.798 1.00 65.50 270 LYS A N 1
ATOM 2195 C CA . LYS A 1 270 ? 36.024 6.956 -80.199 1.00 65.50 270 LYS A CA 1
ATOM 2196 C C . LYS A 1 270 ? 36.950 6.024 -80.983 1.00 65.50 270 LYS A C 1
ATOM 2198 O O . LYS A 1 270 ? 37.701 6.470 -81.838 1.00 65.50 270 LYS A O 1
ATOM 2203 N N . ALA A 1 271 ? 36.921 4.724 -80.693 1.00 63.66 271 ALA A N 1
ATOM 2204 C CA . ALA A 1 271 ? 37.647 3.723 -81.475 1.00 63.66 271 ALA A CA 1
ATOM 2205 C C . ALA A 1 271 ? 37.004 3.442 -82.851 1.00 63.66 271 ALA A C 1
ATOM 2207 O O . ALA A 1 271 ? 37.647 2.826 -83.696 1.00 63.66 271 ALA A O 1
ATOM 2208 N N . ASN A 1 272 ? 35.765 3.896 -83.061 1.00 61.88 272 ASN A N 1
ATOM 2209 C CA . ASN A 1 272 ? 35.004 3.812 -84.305 1.00 61.88 272 ASN A CA 1
ATOM 2210 C C . ASN A 1 272 ? 34.851 5.193 -84.995 1.00 61.88 272 ASN A C 1
ATOM 2212 O O . ASN A 1 272 ? 34.021 5.314 -85.896 1.00 61.88 272 ASN A O 1
ATOM 2216 N N . ASP A 1 273 ? 35.609 6.222 -84.586 1.00 53.50 273 ASP A N 1
ATOM 2217 C CA . ASP A 1 273 ? 35.566 7.570 -85.179 1.00 53.50 273 ASP A CA 1
ATOM 2218 C C . ASP A 1 273 ? 36.164 7.572 -86.610 1.00 53.50 273 ASP A C 1
ATOM 2220 O O . ASP A 1 273 ? 37.312 7.965 -86.817 1.00 53.50 273 ASP A O 1
ATOM 2224 N N . GLU A 1 274 ? 35.373 7.166 -87.610 1.00 52.06 274 GLU A N 1
ATOM 2225 C CA . GLU A 1 274 ? 35.544 7.609 -89.011 1.00 52.06 274 GLU A CA 1
ATOM 2226 C C . GLU A 1 274 ? 34.407 8.520 -89.514 1.00 52.06 274 GLU A C 1
ATOM 2228 O O . GLU A 1 274 ? 34.610 9.216 -90.501 1.00 52.06 274 GLU A O 1
ATOM 2233 N N . ASP A 1 275 ? 33.273 8.622 -88.806 1.00 53.56 275 ASP A N 1
ATOM 2234 C CA . ASP A 1 275 ? 32.212 9.607 -89.080 1.00 53.56 275 ASP A CA 1
ATOM 2235 C C . ASP A 1 275 ? 31.635 10.147 -87.757 1.00 53.56 275 ASP A C 1
ATOM 2237 O O . ASP A 1 275 ? 31.001 9.410 -86.999 1.00 53.56 275 ASP A O 1
ATOM 2241 N N . PHE A 1 276 ? 31.839 11.440 -87.472 1.00 49.00 276 PHE A N 1
ATOM 2242 C CA . PHE A 1 276 ? 31.329 12.101 -86.264 1.00 49.00 276 PHE A CA 1
ATOM 2243 C C . PHE A 1 276 ? 30.481 13.325 -86.621 1.00 49.00 276 PHE A C 1
ATOM 2245 O O . PHE A 1 276 ? 30.994 14.314 -87.147 1.00 49.00 276 PHE A O 1
ATOM 2252 N N . ASP A 1 277 ? 29.190 13.270 -86.289 1.00 51.22 277 ASP A N 1
ATOM 2253 C CA . ASP A 1 277 ? 28.236 14.356 -86.519 1.00 51.22 277 ASP A CA 1
ATOM 2254 C C . ASP A 1 277 ? 27.928 15.081 -85.195 1.00 51.22 277 ASP A C 1
ATOM 2256 O O . ASP A 1 277 ? 27.581 14.468 -84.182 1.00 51.22 277 ASP A O 1
ATOM 2260 N N . GLN A 1 278 ? 28.070 16.409 -85.186 1.00 52.34 278 GLN A N 1
ATOM 2261 C CA . GLN A 1 278 ? 28.167 17.239 -83.969 1.00 52.34 278 GLN A CA 1
ATOM 2262 C C . GLN A 1 278 ? 26.860 17.314 -83.138 1.00 52.34 278 GLN A C 1
ATOM 2264 O O . GLN A 1 278 ? 26.829 17.923 -82.070 1.00 52.34 278 GLN A O 1
ATOM 2269 N N . THR A 1 279 ? 25.767 16.717 -83.615 1.00 52.59 279 THR A N 1
ATOM 2270 C CA . THR A 1 279 ? 24.390 16.928 -83.131 1.00 52.59 279 THR A CA 1
ATOM 2271 C C . THR A 1 279 ? 24.014 16.140 -81.872 1.00 52.59 279 THR A C 1
ATOM 2273 O O . THR A 1 279 ? 23.107 16.549 -81.152 1.00 52.59 279 THR A O 1
ATOM 2276 N N . VAL A 1 280 ? 24.716 15.047 -81.552 1.00 55.12 280 VAL A N 1
ATOM 2277 C CA . VAL A 1 280 ? 24.386 14.177 -80.397 1.00 55.12 280 VAL A CA 1
ATOM 2278 C C . VAL A 1 280 ? 24.888 14.748 -79.057 1.00 55.12 280 VAL A C 1
ATOM 2280 O O . VAL A 1 280 ? 24.395 14.382 -77.989 1.00 55.12 280 VAL A O 1
ATOM 2283 N N . LEU A 1 281 ? 25.854 15.673 -79.089 1.00 51.94 281 LEU A N 1
ATOM 2284 C CA . LEU A 1 281 ? 26.460 16.256 -77.884 1.00 51.94 281 LEU A CA 1
ATOM 2285 C C . LEU A 1 281 ? 25.497 17.152 -77.086 1.00 51.94 281 LEU A C 1
ATOM 2287 O O . LEU A 1 281 ? 25.557 17.139 -75.856 1.00 51.94 281 LEU A O 1
ATOM 2291 N N . ASP A 1 282 ? 24.585 17.863 -77.754 1.00 52.56 282 ASP A N 1
ATOM 2292 C CA . ASP A 1 282 ? 23.645 18.784 -77.096 1.00 52.56 282 ASP A CA 1
ATOM 2293 C C . ASP A 1 282 ? 22.436 18.074 -76.451 1.00 52.56 282 ASP A C 1
ATOM 2295 O O . ASP A 1 282 ? 21.861 18.595 -75.494 1.00 52.56 282 ASP A O 1
ATOM 2299 N N . GLU A 1 283 ? 22.074 16.856 -76.882 1.00 55.94 283 GLU A N 1
ATOM 2300 C CA . GLU A 1 283 ? 21.010 16.065 -76.229 1.00 55.94 283 GLU A CA 1
ATOM 2301 C C . GLU A 1 283 ? 21.474 15.339 -74.952 1.00 55.94 283 GLU A C 1
ATOM 2303 O O . GLU A 1 283 ? 20.643 14.941 -74.132 1.00 55.94 283 GLU A O 1
ATOM 2308 N N . MET A 1 284 ? 22.786 15.169 -74.742 1.00 54.94 284 MET A N 1
ATOM 2309 C CA . MET A 1 284 ? 23.327 14.406 -73.606 1.00 54.94 284 MET A CA 1
ATOM 2310 C C . MET A 1 284 ? 23.733 15.248 -72.385 1.00 54.94 284 MET A C 1
ATOM 2312 O O . MET A 1 284 ? 24.139 14.677 -71.368 1.00 54.94 284 MET A O 1
ATOM 2316 N N . VAL A 1 285 ? 23.603 16.579 -72.429 1.00 52.22 285 VAL A N 1
ATOM 2317 C CA . VAL A 1 285 ? 23.876 17.442 -71.267 1.00 52.22 285 VAL A CA 1
ATOM 2318 C C . VAL A 1 285 ? 22.724 17.327 -70.252 1.00 52.22 285 VAL A C 1
ATOM 2320 O O . VAL A 1 285 ? 21.599 17.732 -70.558 1.00 52.22 285 VAL A O 1
ATOM 2323 N N . PRO A 1 286 ? 22.945 16.816 -69.023 1.00 53.34 286 PRO A N 1
ATOM 2324 C CA . PRO A 1 286 ? 21.871 16.697 -68.042 1.00 53.34 286 PRO A CA 1
ATOM 2325 C C . PRO A 1 286 ? 21.424 18.083 -67.573 1.00 53.34 286 PRO A C 1
ATOM 2327 O O . PRO A 1 286 ? 22.239 18.864 -67.078 1.00 53.34 286 PRO A O 1
ATOM 2330 N N . LYS A 1 287 ? 20.122 18.379 -67.664 1.00 58.62 287 LYS A N 1
ATOM 2331 C CA . LYS A 1 287 ? 19.558 19.584 -67.035 1.00 58.62 287 LYS A CA 1
ATOM 2332 C C . LYS A 1 287 ? 19.789 19.520 -65.515 1.00 58.62 287 LYS A C 1
ATOM 2334 O O . LYS A 1 287 ? 19.585 18.451 -64.932 1.00 58.62 287 LYS A O 1
ATOM 2339 N N . PRO A 1 288 ? 20.214 20.621 -64.867 1.00 51.81 288 PRO A N 1
ATOM 2340 C CA . PRO A 1 288 ? 20.446 20.632 -63.429 1.00 51.81 288 PRO A CA 1
ATOM 2341 C C . PRO A 1 288 ? 19.148 20.326 -62.676 1.00 51.81 288 PRO A C 1
ATOM 2343 O O . PRO A 1 288 ? 18.074 20.813 -63.030 1.00 51.81 288 PRO A O 1
ATOM 2346 N N . ILE A 1 289 ? 19.263 19.498 -61.640 1.00 53.69 289 ILE A N 1
ATOM 2347 C 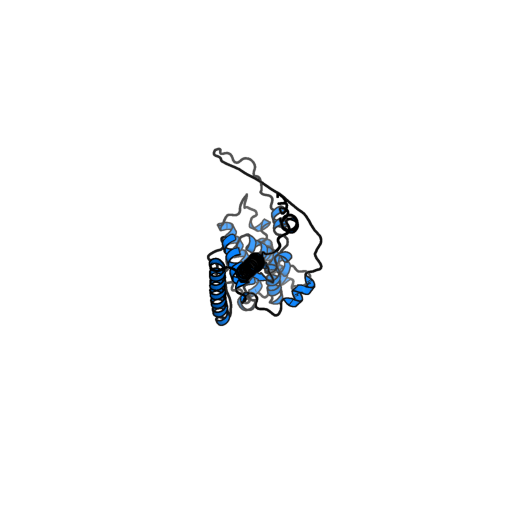CA . ILE A 1 289 ? 18.153 19.148 -60.752 1.00 53.69 289 ILE A CA 1
ATOM 2348 C C . ILE A 1 289 ? 17.855 20.384 -59.889 1.00 53.69 289 ILE A C 1
ATOM 2350 O O . ILE A 1 289 ? 18.796 20.890 -59.269 1.00 53.69 289 ILE A O 1
ATOM 2354 N N . PRO A 1 290 ? 16.606 20.884 -59.829 1.00 47.81 290 PRO A N 1
ATOM 2355 C CA . PRO A 1 290 ? 16.262 21.950 -58.900 1.00 47.81 290 PRO A CA 1
ATOM 2356 C C . PRO A 1 290 ? 16.427 21.437 -57.467 1.00 47.81 290 PRO A C 1
ATOM 2358 O O . PRO A 1 290 ? 15.909 20.378 -57.110 1.00 47.81 290 PRO A O 1
ATOM 2361 N N . VAL A 1 291 ? 17.177 22.184 -56.662 1.00 48.66 291 VAL A N 1
ATOM 2362 C CA . VAL A 1 291 ? 17.200 22.011 -55.211 1.00 48.66 291 VAL A CA 1
ATOM 2363 C C . VAL A 1 291 ? 16.004 22.794 -54.685 1.00 48.66 291 VAL A C 1
ATOM 2365 O O . VAL A 1 291 ? 15.969 24.012 -54.833 1.00 48.66 291 VAL A O 1
ATOM 2368 N N . GLU A 1 292 ? 15.011 22.098 -54.139 1.00 46.91 292 GLU A N 1
ATOM 2369 C CA . GLU A 1 292 ? 13.977 22.745 -53.331 1.00 46.91 292 GLU A CA 1
ATOM 2370 C C . GLU A 1 292 ? 14.628 23.147 -51.999 1.00 46.91 292 GLU A C 1
ATOM 2372 O O . GLU A 1 292 ? 15.233 22.310 -51.325 1.00 46.91 292 GLU A O 1
ATOM 2377 N N . GLU A 1 293 ? 14.589 24.443 -51.687 1.00 42.91 293 GLU A N 1
ATOM 2378 C CA . GLU A 1 293 ? 15.055 24.997 -50.412 1.00 42.91 293 GLU A CA 1
ATOM 2379 C C . GLU A 1 293 ? 14.030 24.678 -49.303 1.00 42.91 293 GLU A C 1
ATOM 2381 O O . GLU A 1 293 ? 12.831 24.600 -49.582 1.00 42.91 293 GLU A O 1
ATOM 2386 N N . GLU A 1 294 ? 14.519 24.448 -48.076 1.00 40.97 294 GLU A N 1
ATOM 2387 C CA . GLU A 1 294 ? 13.710 24.149 -46.873 1.00 40.97 294 GLU A CA 1
ATOM 2388 C C . GLU A 1 294 ? 12.891 25.356 -46.375 1.00 40.97 294 GLU A C 1
ATOM 2390 O O . GLU A 1 294 ? 13.429 26.488 -46.391 1.00 40.97 294 GLU A O 1
#

InterPro domains:
  IPR052431 SKI2 subfamily ATP-dependent RNA helicases [PTHR44533] (11-271)

pLDDT: mean 70.15, std 20.91, range [24.45, 93.69]

Foldseek 3Di:
DWDDDPPDTHDQQLLLVDALVRQLQLDDDPPSDGDPVSLVLLLLLLCCLLPPPVDDDDPVLVVLCCVLNVCLPCCNLCVVPDQDDDPVSSVVSSVSSSNSSSVCSNVVSQPNVSSVSSSVCSRDCVSSPDVVVVVVVVPRPPDPDDPDDDDDDDDDDDDDDDDDDDDDDPPCVVVVVVPPDDPVLLQLVVVVVVVVVCVVVVVPPDDDDDDDPVSVVSSVVNNVVVVVVVVVCVVPNDPVVVVVVVVVVVVVVVVVVVVVVVVVVVVVVVVVPPDDDPPVVVVPDDDDDDDDDD

Secondary structure (DSSP, 8-state):
-EEEETTEEEE--GGGG--HHHHTTS---TT----HHHHHHHHHHHHHHHT-TTS---HHHHHHHHHHHTTT-HHHHTTT--SS--HHHHHHHHHHHHHHHHHHHHTTSS-HHHHHHHHHHHH-TTTS--HHHHHHHS-----S--S---------------------GGGHHHHHHHTTS--GGGSHHHHHHHHHHHHHTT--S-----S-HHHHHHHHHHHHHHHHHHHHHHHH--HHHHHHHHHHHHHHHHHHHHHHHHHHHHHHHHTTTT---GGGTTTSSPPPPP----

Radius of gyration: 35.92 Å; chains: 1; bounding box: 64×59×111 Å